Protein AF-A0A8T4J8A3-F1 (afdb_monomer)

Foldseek 3Di:
DPPDQVQQLVQLVPDDPVVLVVQVLLCLLLVPPDDSSSVNSVLVVVLVVQLVVQLVVQCVPPVDNVRSNVRSCVVSVLSSLVVVLVSVVSSVVSQVLLLVCLLVLLLQLLVCLVVVHQSLVSLLVSLDCVSPLLSVLSVQLNVVVVVVDDSLVSLCVSCSSHVYPLSNVLSVLSSVCSVVRNVSSVVSNVSSVVSVVVVVVLVVLLVVLVVVLVVLLCCLLPVLLVVLLVVLLVQVVVLVVVVPDPDDPVCCVPDPDNPDNPPDDSVNSVVVSLVVSLVSLLVSLLVSLCSNPVGSSNSSVRSVVSSCSSVVSNVVSNVVSVVVVVD

Radius of gyration: 29.61 Å; Cα contacts (8 Å, |Δi|>4): 328; chains: 1; bounding box: 77×52×81 Å

Structure (mmCIF, N/CA/C/O backbone):
data_AF-A0A8T4J8A3-F1
#
_entry.id   AF-A0A8T4J8A3-F1
#
loop_
_atom_site.group_PDB
_atom_site.id
_atom_site.type_symbol
_atom_site.label_atom_id
_atom_site.label_alt_id
_atom_site.label_comp_id
_atom_site.label_asym_id
_atom_site.label_entity_id
_atom_site.label_seq_id
_atom_site.pdbx_PDB_ins_code
_atom_site.Cartn_x
_atom_site.Cartn_y
_atom_site.Cartn_z
_atom_site.occupancy
_atom_site.B_iso_or_equiv
_atom_site.auth_seq_id
_atom_site.auth_comp_id
_atom_site.auth_asym_id
_atom_site.auth_atom_id
_atom_site.pdbx_PDB_model_num
ATOM 1 N N . MET A 1 1 ? -14.417 -34.205 -1.637 1.00 43.88 1 MET A N 1
ATOM 2 C CA . MET A 1 1 ? -13.580 -33.339 -2.508 1.00 43.88 1 MET A CA 1
ATOM 3 C C . MET A 1 1 ? -12.167 -33.089 -1.932 1.00 43.88 1 MET A C 1
ATOM 5 O O . MET A 1 1 ? -11.643 -31.996 -2.076 1.00 43.88 1 MET A O 1
ATOM 9 N N . LYS A 1 2 ? -11.503 -34.079 -1.304 1.00 43.00 2 LYS A N 1
ATOM 10 C CA . LYS A 1 2 ? -10.279 -33.864 -0.492 1.00 43.00 2 LYS A CA 1
ATOM 11 C C . LYS A 1 2 ? -8.951 -34.232 -1.192 1.00 43.00 2 LYS A C 1
ATOM 13 O O . LYS A 1 2 ? -7.917 -34.236 -0.547 1.00 43.00 2 LYS A O 1
ATOM 18 N N . ASN A 1 3 ? -8.970 -34.570 -2.489 1.00 45.97 3 ASN A N 1
ATOM 19 C CA . ASN A 1 3 ? -7.861 -35.307 -3.125 1.00 45.97 3 ASN A CA 1
ATOM 20 C C . ASN A 1 3 ? -7.127 -34.583 -4.277 1.00 45.97 3 ASN A C 1
ATOM 22 O O . ASN A 1 3 ? -6.314 -35.206 -4.947 1.00 45.97 3 ASN A O 1
ATOM 26 N N . ARG A 1 4 ? -7.391 -33.290 -4.546 1.00 50.03 4 ARG A N 1
ATOM 27 C CA . ARG A 1 4 ? -6.749 -32.562 -5.670 1.00 50.03 4 ARG A CA 1
ATOM 28 C C . ARG A 1 4 ? -5.480 -31.766 -5.311 1.00 50.03 4 ARG A C 1
ATOM 30 O O . ARG A 1 4 ? -4.824 -31.285 -6.225 1.00 50.03 4 ARG A O 1
ATOM 37 N N . TYR A 1 5 ? -5.096 -31.663 -4.033 1.00 51.41 5 TYR A N 1
ATOM 38 C CA . TYR A 1 5 ? -3.972 -30.808 -3.592 1.00 51.41 5 TYR A CA 1
ATOM 39 C C . TYR A 1 5 ? -2.821 -31.537 -2.868 1.00 51.41 5 TYR A C 1
ATOM 41 O O . TYR A 1 5 ? -1.856 -30.899 -2.456 1.00 51.41 5 TYR A O 1
ATOM 49 N N . SER A 1 6 ? -2.855 -32.875 -2.789 1.00 55.28 6 SER A N 1
ATOM 50 C CA . SER A 1 6 ? -1.901 -33.681 -2.000 1.00 55.28 6 SER A CA 1
ATOM 51 C C . SER A 1 6 ? -0.424 -33.499 -2.394 1.00 55.28 6 SER A C 1
ATOM 53 O O . SER A 1 6 ? 0.462 -33.550 -1.538 1.00 55.28 6 SER A O 1
ATOM 55 N N . PHE A 1 7 ? -0.137 -33.258 -3.678 1.00 56.00 7 PHE A N 1
ATOM 56 C CA . PHE A 1 7 ? 1.231 -33.014 -4.148 1.00 56.00 7 PHE A CA 1
ATOM 57 C C . PHE A 1 7 ? 1.742 -31.626 -3.733 1.00 56.00 7 PHE A C 1
ATOM 59 O O . PHE A 1 7 ? 2.863 -31.495 -3.245 1.00 56.00 7 PHE A O 1
ATOM 66 N N . TYR A 1 8 ? 0.897 -30.601 -3.853 1.00 54.53 8 TYR A N 1
ATOM 67 C CA . TYR A 1 8 ? 1.246 -29.226 -3.498 1.00 54.53 8 TYR A CA 1
ATOM 68 C C . TYR A 1 8 ? 1.407 -29.045 -1.981 1.00 54.53 8 TYR A C 1
ATOM 70 O O . TYR A 1 8 ? 2.336 -28.368 -1.553 1.00 54.53 8 TYR A O 1
ATOM 78 N N . GLU A 1 9 ? 0.602 -29.723 -1.160 1.00 57.81 9 GLU A N 1
ATOM 79 C CA . GLU A 1 9 ? 0.769 -29.732 0.304 1.00 57.81 9 GLU A CA 1
ATOM 80 C C . GLU A 1 9 ? 2.119 -30.327 0.741 1.00 57.81 9 GLU A C 1
ATOM 82 O O . GLU A 1 9 ? 2.778 -29.790 1.631 1.00 57.81 9 GLU A O 1
ATOM 87 N N . LYS A 1 10 ? 2.589 -31.403 0.090 1.00 57.31 10 LYS A N 1
ATOM 88 C CA . LYS A 1 10 ? 3.904 -32.005 0.391 1.00 57.31 10 LYS A CA 1
ATOM 89 C C . LYS A 1 10 ? 5.065 -31.054 0.095 1.00 57.31 10 LYS A C 1
ATOM 91 O O . LYS A 1 10 ? 6.011 -31.006 0.876 1.00 57.31 10 LYS A O 1
ATOM 96 N N . VAL A 1 11 ? 4.977 -30.285 -0.990 1.00 56.34 11 VAL A N 1
ATOM 97 C CA . VAL A 1 11 ? 5.983 -29.273 -1.354 1.00 56.34 11 VAL A CA 1
ATOM 98 C C . VAL A 1 11 ? 5.884 -28.046 -0.443 1.00 56.34 11 VAL A C 1
ATOM 100 O O . VAL A 1 11 ? 6.902 -27.523 -0.009 1.00 56.34 11 VAL A O 1
ATOM 103 N N . GLY A 1 12 ? 4.679 -27.620 -0.060 1.00 51.91 12 GLY A N 1
ATOM 104 C CA . GLY A 1 12 ? 4.487 -26.539 0.911 1.00 51.91 12 GLY A CA 1
ATOM 105 C C . GLY A 1 12 ? 5.034 -26.871 2.304 1.00 51.91 12 GLY A C 1
ATOM 106 O O . GLY A 1 12 ? 5.447 -25.974 3.044 1.00 51.91 12 GLY A O 1
ATOM 107 N N . ARG A 1 13 ? 5.108 -28.160 2.669 1.00 59.47 13 ARG A N 1
ATOM 108 C CA . ARG A 1 13 ? 5.581 -28.590 3.992 1.00 59.47 13 ARG A CA 1
ATOM 109 C C . ARG A 1 13 ? 7.049 -28.300 4.280 1.00 59.47 13 ARG A C 1
ATOM 111 O O . ARG A 1 13 ? 7.369 -28.130 5.456 1.00 59.47 13 ARG A O 1
ATOM 118 N N . THR A 1 14 ? 7.894 -28.193 3.258 1.00 59.41 14 THR A N 1
ATOM 119 C CA . THR A 1 14 ? 9.343 -27.964 3.393 1.00 59.41 14 THR A CA 1
ATOM 120 C C . THR A 1 14 ? 9.705 -26.516 3.742 1.00 59.41 14 THR A C 1
ATOM 122 O O . THR A 1 14 ? 10.847 -26.243 4.108 1.00 59.41 14 THR A O 1
ATOM 125 N N . PHE A 1 15 ? 8.746 -25.583 3.693 1.00 52.31 15 PHE A N 1
ATOM 126 C CA . PHE A 1 15 ? 8.995 -24.174 3.999 1.00 52.31 15 PHE A CA 1
ATOM 127 C C . PHE A 1 15 ? 9.182 -23.895 5.506 1.00 52.31 15 PHE A C 1
ATOM 129 O O . PHE A 1 15 ? 8.482 -24.484 6.340 1.00 52.31 15 PHE A O 1
ATOM 136 N N . PRO A 1 16 ? 10.061 -22.939 5.887 1.00 63.03 16 PRO A N 1
ATOM 137 C CA . PRO A 1 16 ? 10.288 -22.562 7.281 1.00 63.03 16 PRO A CA 1
ATOM 138 C C . PRO A 1 16 ? 9.003 -22.084 7.970 1.00 63.03 16 PRO A C 1
ATOM 140 O O . PRO A 1 16 ? 8.211 -21.334 7.392 1.00 63.03 16 PRO A O 1
ATOM 143 N N . ARG A 1 17 ? 8.826 -22.437 9.253 1.00 49.53 17 ARG A N 1
ATOM 144 C CA . ARG A 1 17 ? 7.614 -22.120 10.043 1.00 49.53 17 ARG A CA 1
ATOM 145 C C . ARG A 1 17 ? 7.254 -20.621 10.065 1.00 49.53 17 ARG A C 1
ATOM 147 O O . ARG A 1 17 ? 6.077 -20.284 10.162 1.00 49.53 17 ARG A O 1
ATOM 154 N N . GLY A 1 18 ? 8.235 -19.722 9.939 1.00 48.06 18 GLY A N 1
ATOM 155 C CA . GLY A 1 18 ? 8.010 -18.269 9.898 1.00 48.06 18 GLY A CA 1
ATOM 156 C C . GLY A 1 18 ? 7.344 -17.757 8.611 1.00 48.06 18 GLY A C 1
ATOM 157 O O . GLY A 1 18 ? 6.501 -16.858 8.671 1.00 48.06 18 GLY A O 1
ATOM 158 N N . VAL A 1 19 ? 7.667 -18.355 7.458 1.00 58.22 19 VAL A N 1
ATOM 159 C CA . VAL A 1 19 ? 7.088 -17.983 6.153 1.00 58.22 19 VAL A CA 1
ATOM 160 C C . VAL A 1 19 ? 5.642 -18.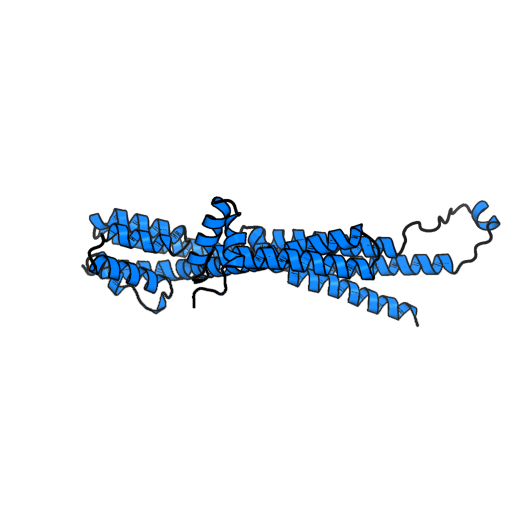466 6.065 1.00 58.22 19 VAL A C 1
ATOM 162 O O . VAL A 1 19 ? 4.762 -17.689 5.697 1.00 58.22 19 VAL A O 1
ATOM 165 N N . LYS A 1 20 ? 5.379 -19.698 6.527 1.00 56.56 20 LYS A N 1
ATOM 166 C CA . LYS A 1 20 ? 4.020 -20.254 6.639 1.00 56.56 20 LYS A CA 1
ATOM 167 C C . LYS A 1 20 ? 3.120 -19.370 7.495 1.00 56.56 20 LYS A C 1
ATOM 169 O O . LYS A 1 20 ? 2.103 -18.883 7.025 1.00 56.56 20 LYS A O 1
ATOM 174 N N . LYS A 1 21 ? 3.559 -19.034 8.712 1.00 58.03 21 LYS A N 1
ATOM 175 C CA . LYS A 1 21 ? 2.777 -18.197 9.635 1.00 58.03 21 LYS A CA 1
ATOM 176 C C . LYS A 1 21 ? 2.476 -16.805 9.065 1.00 58.03 21 LYS A C 1
ATOM 178 O O . LYS A 1 21 ? 1.383 -16.283 9.278 1.00 58.03 21 LYS A O 1
ATOM 183 N N . SER A 1 22 ? 3.415 -16.220 8.315 1.00 54.75 22 SER A N 1
ATOM 184 C CA . SER A 1 22 ? 3.209 -14.928 7.649 1.00 54.75 22 SER A CA 1
ATOM 185 C C . SER A 1 22 ? 2.158 -15.027 6.542 1.00 54.75 22 SER A C 1
ATOM 187 O O . SER A 1 22 ? 1.247 -14.204 6.495 1.00 54.75 22 SER A O 1
ATOM 189 N N . ILE A 1 23 ? 2.225 -16.057 5.700 1.00 58.19 23 ILE A N 1
ATOM 190 C CA . ILE A 1 23 ? 1.285 -16.260 4.590 1.00 58.19 23 ILE A CA 1
ATOM 191 C C . ILE A 1 23 ? -0.097 -16.678 5.095 1.00 58.19 23 ILE A C 1
ATOM 193 O O . ILE A 1 23 ? -1.084 -16.102 4.651 1.00 58.19 23 ILE A O 1
ATOM 197 N N . CYS A 1 24 ? -0.171 -17.567 6.087 1.00 56.47 24 CYS A N 1
ATOM 198 C CA . CYS A 1 24 ? -1.399 -17.920 6.799 1.00 56.47 24 CYS A CA 1
ATOM 199 C C . CYS A 1 24 ? -2.096 -16.671 7.332 1.00 56.47 24 CYS A C 1
ATOM 201 O O . CYS A 1 24 ? -3.272 -16.437 7.060 1.00 56.47 24 CYS A O 1
ATOM 203 N N . SER A 1 25 ? -1.337 -15.809 8.022 1.00 56.72 25 SER A N 1
ATOM 204 C CA . SER A 1 25 ? -1.884 -14.560 8.540 1.00 56.72 25 SER A CA 1
ATOM 205 C C . SER A 1 25 ? -2.417 -13.680 7.407 1.00 56.72 25 SER A C 1
ATOM 207 O O . SER A 1 25 ? -3.562 -13.252 7.475 1.00 56.72 25 SER A O 1
ATOM 209 N N . MET A 1 26 ? -1.669 -13.506 6.309 1.00 57.12 26 MET A N 1
ATOM 210 C CA . MET A 1 26 ? -2.118 -12.732 5.145 1.00 57.12 26 MET A CA 1
ATOM 211 C C . MET A 1 26 ? -3.340 -13.335 4.443 1.00 57.12 26 MET A C 1
ATOM 213 O O . MET A 1 26 ? -4.183 -12.582 3.969 1.00 57.12 26 MET A O 1
ATOM 217 N N . MET A 1 27 ? -3.467 -14.661 4.380 1.00 59.06 27 MET A N 1
ATOM 218 C CA . MET A 1 27 ? -4.614 -15.348 3.774 1.00 59.06 27 MET A CA 1
ATOM 219 C C . MET A 1 27 ? -5.876 -15.214 4.621 1.00 59.06 27 MET A C 1
ATOM 221 O O . MET A 1 27 ? -6.939 -14.915 4.073 1.00 59.06 27 MET A O 1
ATOM 225 N N . VAL A 1 28 ? -5.746 -15.333 5.947 1.00 60.12 28 VAL A N 1
ATOM 226 C CA . VAL A 1 28 ? -6.819 -15.021 6.904 1.00 60.12 28 VAL A CA 1
ATOM 227 C C . VAL A 1 28 ? -7.230 -13.554 6.755 1.00 60.12 28 VAL A C 1
ATOM 229 O O . VAL A 1 28 ? -8.412 -13.248 6.584 1.00 60.12 28 VAL A O 1
ATOM 232 N N . TYR A 1 29 ? -6.257 -12.641 6.688 1.00 61.62 29 TYR A N 1
ATOM 233 C CA . TYR A 1 29 ? -6.521 -11.222 6.450 1.00 61.62 29 TYR A CA 1
ATOM 234 C C . TYR A 1 29 ? -7.110 -10.938 5.064 1.00 61.62 29 TYR A C 1
ATOM 236 O O . TYR A 1 29 ? -7.802 -9.938 4.908 1.00 61.62 29 TYR A O 1
ATOM 244 N N . ALA A 1 30 ? -6.914 -11.802 4.066 1.00 58.44 30 ALA A N 1
ATOM 245 C CA . ALA A 1 30 ? -7.425 -11.651 2.702 1.00 58.44 30 ALA A CA 1
ATOM 246 C C . ALA A 1 30 ? -8.755 -12.392 2.432 1.00 58.44 30 ALA A C 1
ATOM 248 O O . ALA A 1 30 ? -9.264 -12.305 1.308 1.00 58.44 30 ALA A O 1
ATOM 249 N N . ASP A 1 31 ? -9.315 -13.091 3.428 1.00 56.09 31 ASP A N 1
ATOM 250 C CA . ASP A 1 31 ? -10.500 -13.965 3.309 1.00 56.09 31 ASP A CA 1
ATOM 251 C C . ASP A 1 31 ? -10.367 -14.990 2.169 1.00 56.09 31 ASP A C 1
ATOM 253 O O . ASP A 1 31 ? -11.274 -15.213 1.367 1.00 56.09 31 ASP A O 1
ATOM 257 N N . ILE A 1 32 ? -9.171 -15.564 2.020 1.00 62.44 32 ILE A N 1
ATOM 258 C CA . ILE A 1 32 ? -8.910 -16.609 1.030 1.00 62.44 32 ILE A CA 1
ATOM 259 C C . ILE A 1 32 ? -8.977 -17.952 1.755 1.00 62.44 32 ILE A C 1
ATOM 261 O O . ILE A 1 32 ? -8.096 -18.284 2.540 1.00 62.44 32 ILE A O 1
ATOM 265 N N . LYS A 1 33 ? -10.025 -18.735 1.475 1.00 56.44 33 LYS A N 1
ATOM 266 C CA . LYS A 1 33 ? -10.252 -20.083 2.031 1.00 56.44 33 LYS A CA 1
ATOM 267 C C . LYS A 1 33 ? -9.475 -21.164 1.268 1.00 56.44 33 LYS A C 1
ATOM 269 O O . LYS A 1 33 ? -10.041 -22.186 0.889 1.00 56.44 33 LYS A O 1
ATOM 274 N N . VAL A 1 34 ? -8.208 -20.905 0.967 1.00 60.78 34 VAL A N 1
ATOM 275 C CA . VAL A 1 34 ? -7.316 -21.872 0.312 1.00 60.78 34 VAL A CA 1
ATOM 276 C C . VAL A 1 34 ? -6.298 -22.336 1.338 1.00 60.78 34 VAL A C 1
ATOM 278 O O . VAL A 1 34 ? -5.839 -21.533 2.147 1.00 60.78 34 VAL A O 1
ATOM 281 N N . ASP A 1 35 ? -5.970 -23.626 1.307 1.00 60.69 35 ASP A N 1
ATOM 282 C CA . ASP A 1 35 ? -4.994 -24.204 2.221 1.00 60.69 35 ASP A CA 1
ATOM 283 C C . ASP A 1 35 ? -3.609 -23.569 2.004 1.00 60.69 35 ASP A C 1
ATOM 285 O O . ASP A 1 35 ? -3.125 -23.455 0.870 1.00 60.69 35 ASP A O 1
ATOM 289 N N . GLU A 1 36 ? -2.985 -23.125 3.096 1.00 57.94 36 GLU A N 1
ATOM 290 C CA . GLU A 1 36 ? -1.744 -22.339 3.080 1.00 57.94 36 GLU A CA 1
ATOM 291 C C . GLU A 1 36 ? -0.583 -23.121 2.448 1.00 57.94 36 GLU A C 1
ATOM 293 O O . GLU A 1 36 ? 0.242 -22.563 1.717 1.00 57.94 36 GLU A O 1
ATOM 298 N N . GLU A 1 37 ? -0.563 -24.439 2.668 1.00 58.75 37 GLU A N 1
ATOM 299 C CA . GLU A 1 37 ? 0.458 -25.345 2.144 1.00 58.75 37 GLU A CA 1
ATOM 300 C C . GLU A 1 37 ? 0.250 -25.616 0.644 1.00 58.75 37 GLU A C 1
ATOM 302 O O . GLU A 1 37 ? 1.219 -25.682 -0.113 1.00 58.75 37 GLU A O 1
ATOM 307 N N . ALA A 1 38 ? -1.004 -25.688 0.184 1.00 60.41 38 ALA A N 1
ATOM 308 C CA . ALA A 1 38 ? -1.338 -25.917 -1.220 1.00 60.41 38 ALA A CA 1
ATOM 309 C C . ALA A 1 38 ? -1.027 -24.697 -2.104 1.00 60.41 38 ALA A C 1
ATOM 311 O O . ALA A 1 38 ? -0.553 -24.854 -3.229 1.00 60.41 38 ALA A O 1
ATOM 312 N N .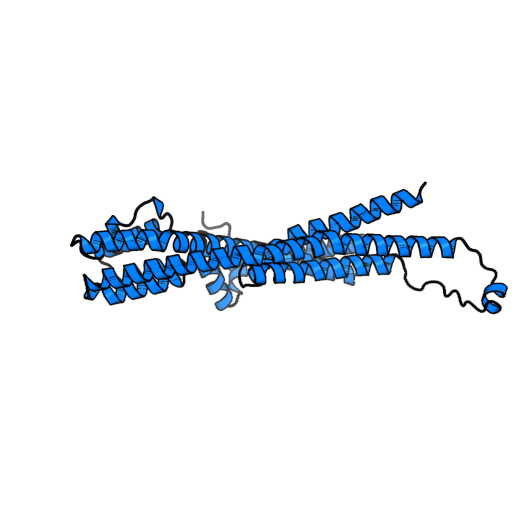 TRP A 1 39 ? -1.240 -23.477 -1.602 1.00 65.19 39 TRP A N 1
ATOM 313 C CA . TRP A 1 39 ? -0.918 -22.253 -2.343 1.00 65.19 39 TRP A CA 1
ATOM 314 C C . TRP A 1 39 ? 0.596 -22.030 -2.476 1.00 65.19 39 TRP A C 1
ATOM 316 O O . TRP A 1 39 ? 1.088 -21.675 -3.551 1.00 65.19 39 TRP A O 1
ATOM 326 N N . LEU A 1 40 ? 1.354 -22.298 -1.407 1.00 60.47 40 LEU A N 1
ATOM 327 C CA . LEU A 1 40 ? 2.820 -22.261 -1.423 1.00 60.47 40 LEU A CA 1
ATOM 328 C C . LEU A 1 40 ? 3.414 -23.324 -2.356 1.00 60.47 40 LEU A C 1
ATOM 330 O O . LEU A 1 40 ? 4.319 -23.034 -3.138 1.00 60.47 40 LEU A O 1
ATOM 334 N N . GLY A 1 41 ? 2.874 -24.543 -2.327 1.00 60.50 41 GLY A N 1
ATOM 335 C CA . GLY A 1 41 ? 3.278 -25.598 -3.254 1.00 60.50 41 GLY A CA 1
ATOM 336 C C . GLY A 1 41 ? 2.958 -25.260 -4.710 1.00 60.50 41 GLY A C 1
ATOM 337 O O . GLY A 1 41 ? 3.791 -25.458 -5.589 1.00 60.50 41 GLY A O 1
ATOM 338 N N . PHE A 1 42 ? 1.770 -24.717 -4.984 1.00 69.69 42 PHE A N 1
ATOM 339 C CA . PHE A 1 42 ? 1.371 -24.347 -6.343 1.00 69.69 42 PHE A CA 1
ATOM 340 C C . PHE A 1 42 ? 2.245 -23.229 -6.917 1.00 69.69 42 PHE A C 1
ATOM 342 O O . PHE A 1 42 ? 2.749 -23.349 -8.033 1.00 69.69 42 PHE A O 1
ATOM 349 N N . THR A 1 43 ? 2.468 -22.164 -6.145 1.00 67.31 43 THR A N 1
ATOM 350 C CA . THR A 1 43 ? 3.295 -21.031 -6.585 1.00 67.31 43 THR A CA 1
ATOM 351 C C . THR A 1 43 ? 4.732 -21.466 -6.859 1.00 67.31 43 THR A C 1
ATOM 353 O O . THR A 1 43 ? 5.271 -21.145 -7.911 1.00 67.31 43 THR A O 1
ATOM 356 N N . THR A 1 44 ? 5.335 -22.272 -5.988 1.00 67.44 44 THR A N 1
ATOM 357 C CA . THR A 1 44 ? 6.730 -22.717 -6.142 1.00 67.44 44 THR A CA 1
ATOM 358 C C . THR A 1 44 ? 6.933 -23.658 -7.329 1.00 67.44 44 THR A C 1
ATOM 360 O O . THR A 1 44 ? 7.823 -23.421 -8.147 1.00 67.44 44 THR A O 1
ATOM 363 N N . VAL A 1 45 ? 6.069 -24.663 -7.500 1.00 73.00 45 VAL A N 1
ATOM 364 C CA . VAL A 1 45 ? 6.135 -25.585 -8.647 1.00 73.00 45 VAL A CA 1
ATOM 365 C C . VAL A 1 45 ? 5.949 -24.831 -9.962 1.00 73.00 45 VAL A C 1
ATOM 367 O O . VAL A 1 45 ? 6.711 -25.037 -10.904 1.00 73.00 45 VAL A O 1
ATOM 370 N N . PHE A 1 46 ? 4.990 -23.905 -10.020 1.00 72.00 46 PHE A N 1
ATOM 371 C CA . PHE A 1 46 ? 4.750 -23.122 -11.228 1.00 72.00 46 PHE A CA 1
ATOM 372 C C . PHE A 1 46 ? 5.915 -22.170 -11.539 1.00 72.00 46 PHE A C 1
ATOM 374 O O . PHE A 1 46 ? 6.293 -22.027 -12.697 1.00 72.00 46 PHE A O 1
ATOM 381 N N . THR A 1 47 ? 6.545 -21.572 -10.521 1.00 69.44 47 THR A N 1
ATOM 382 C CA . THR A 1 47 ? 7.718 -20.694 -10.719 1.00 69.44 47 THR A CA 1
ATOM 383 C C . THR A 1 47 ? 8.935 -21.449 -11.227 1.00 69.44 47 THR A C 1
ATOM 385 O O . THR A 1 47 ? 9.634 -20.947 -12.101 1.00 69.44 47 THR A O 1
ATOM 388 N N . SER A 1 48 ? 9.162 -22.667 -10.731 1.00 68.12 48 SER A N 1
ATOM 389 C CA . SER A 1 48 ? 10.242 -23.535 -11.200 1.00 68.12 48 SER A CA 1
ATOM 390 C C . SER A 1 48 ? 10.004 -24.001 -12.638 1.00 68.12 48 SER A C 1
ATOM 392 O O . SER A 1 48 ? 10.928 -23.979 -13.449 1.00 68.12 48 SER A O 1
ATOM 394 N N . LEU A 1 49 ? 8.760 -24.343 -12.987 1.00 78.50 49 LEU A N 1
ATOM 395 C CA . LEU A 1 49 ? 8.397 -24.716 -14.354 1.00 78.50 49 LEU A CA 1
ATOM 396 C C . LEU A 1 49 ? 8.554 -23.535 -15.327 1.00 78.50 49 LEU A C 1
ATOM 398 O O . LEU A 1 49 ? 9.073 -23.701 -16.427 1.00 78.50 49 LEU A O 1
ATOM 402 N N . LEU A 1 50 ? 8.148 -22.334 -14.905 1.00 73.00 50 LEU A N 1
ATOM 403 C CA . LEU A 1 50 ? 8.257 -21.111 -15.698 1.00 73.00 50 LEU A CA 1
ATOM 404 C C . LEU A 1 50 ? 9.717 -20.675 -15.869 1.00 73.00 50 LEU A C 1
ATOM 406 O O . LEU A 1 50 ? 10.101 -20.289 -16.969 1.00 73.00 50 LEU A O 1
ATOM 410 N N . PHE A 1 51 ? 10.542 -20.805 -14.823 1.00 75.31 51 PHE A N 1
ATOM 411 C CA . PHE A 1 51 ? 11.992 -20.608 -14.906 1.00 75.31 51 PHE A CA 1
ATOM 412 C C . PHE A 1 51 ? 12.608 -21.492 -15.993 1.00 75.31 51 PHE A C 1
ATOM 414 O O . PHE A 1 51 ? 13.294 -20.990 -16.884 1.00 75.31 51 PHE A O 1
ATOM 421 N N . LEU A 1 52 ? 12.314 -22.796 -15.946 1.00 75.94 52 LEU A N 1
ATOM 422 C CA . LEU A 1 52 ? 12.820 -23.758 -16.920 1.00 75.94 52 LEU A CA 1
ATOM 423 C C . LEU A 1 52 ? 12.329 -23.432 -18.332 1.00 75.94 52 LEU A C 1
ATOM 425 O O . LEU A 1 52 ? 13.141 -23.374 -19.246 1.00 75.94 52 LEU A O 1
ATOM 429 N N . ALA A 1 53 ? 11.036 -23.156 -18.514 1.00 76.75 53 ALA A N 1
ATOM 430 C CA . ALA A 1 53 ? 10.470 -22.855 -19.827 1.00 76.75 53 ALA A CA 1
ATOM 431 C C . ALA A 1 53 ? 11.074 -21.588 -20.456 1.00 76.75 53 ALA A C 1
ATOM 433 O O . ALA A 1 53 ? 11.465 -21.611 -21.621 1.00 76.75 53 ALA A O 1
ATOM 434 N N . VAL A 1 54 ? 11.190 -20.498 -19.690 1.00 73.25 54 VAL A N 1
ATOM 435 C CA . VAL A 1 54 ? 11.738 -19.220 -20.174 1.00 73.25 54 VAL A CA 1
ATOM 436 C C . VAL A 1 54 ? 13.229 -19.335 -20.465 1.00 73.25 54 VAL A C 1
ATOM 438 O O . VAL A 1 54 ? 13.682 -18.861 -21.506 1.00 73.25 54 VAL A O 1
ATOM 441 N N . SER A 1 55 ? 13.988 -19.995 -19.587 1.00 70.19 55 SER A N 1
ATOM 442 C CA . SER A 1 55 ? 15.419 -20.209 -19.800 1.00 70.19 55 SER A CA 1
ATOM 443 C C . SER A 1 55 ? 15.660 -21.046 -21.061 1.00 70.19 55 SER A C 1
ATOM 445 O O . SER A 1 55 ? 16.451 -20.650 -21.916 1.00 70.19 55 SER A O 1
ATOM 447 N N . LEU A 1 56 ? 14.911 -22.134 -21.261 1.00 75.50 56 LEU A N 1
ATOM 448 C CA . LEU A 1 56 ? 15.056 -23.002 -22.435 1.00 75.50 56 LEU A CA 1
ATOM 449 C C . LEU A 1 56 ? 14.664 -22.273 -23.732 1.00 75.50 56 LEU A C 1
ATOM 451 O O . LEU A 1 56 ? 15.384 -22.354 -24.723 1.00 75.50 56 LEU A O 1
ATOM 455 N N . LEU A 1 57 ? 13.584 -21.486 -23.711 1.00 74.25 57 LEU A N 1
ATOM 456 C CA . LEU A 1 57 ? 13.152 -20.691 -24.865 1.00 74.25 57 LEU A CA 1
ATOM 457 C C . LEU A 1 57 ? 14.170 -19.596 -25.219 1.00 74.25 57 LEU A C 1
ATOM 459 O O . LEU A 1 57 ? 14.518 -19.418 -26.384 1.00 74.25 57 LEU A O 1
ATOM 463 N N . SER A 1 58 ? 14.700 -18.903 -24.209 1.00 70.25 58 SER A N 1
ATOM 464 C CA . SER A 1 58 ? 15.746 -17.895 -24.394 1.00 70.25 58 SER A CA 1
ATOM 465 C C . SER A 1 58 ? 17.052 -18.520 -24.890 1.00 70.25 58 SER A C 1
ATOM 467 O O . SER A 1 58 ? 17.744 -17.904 -25.688 1.00 70.25 58 SER A O 1
ATOM 469 N N . PHE A 1 59 ? 17.382 -19.745 -24.474 1.00 69.62 59 PHE A N 1
ATOM 470 C CA . PHE A 1 59 ? 18.568 -20.454 -24.958 1.00 69.62 59 PHE A CA 1
ATOM 471 C C . PHE A 1 59 ? 18.466 -20.800 -26.449 1.00 69.62 59 PHE A C 1
ATOM 473 O O . PHE A 1 59 ? 19.437 -20.651 -27.186 1.00 69.62 59 PHE A O 1
ATOM 480 N N . VAL A 1 60 ? 17.280 -21.209 -26.912 1.00 78.12 60 VAL A N 1
ATOM 481 C CA . VAL A 1 60 ? 17.037 -21.534 -28.328 1.00 78.12 60 VAL A CA 1
ATOM 482 C C . VAL A 1 60 ? 17.195 -20.307 -29.232 1.00 78.12 60 VAL A C 1
ATOM 484 O O . VAL A 1 60 ? 17.682 -20.442 -30.353 1.00 78.12 60 VAL A O 1
ATOM 487 N N . ILE A 1 61 ? 16.813 -19.123 -28.746 1.00 74.19 61 ILE A N 1
ATOM 488 C CA . ILE A 1 61 ? 16.852 -17.875 -29.519 1.00 74.19 61 ILE A CA 1
ATOM 489 C C . ILE A 1 61 ? 18.259 -17.273 -29.528 1.00 74.19 61 ILE A C 1
ATOM 491 O O . ILE A 1 61 ? 18.809 -17.026 -30.597 1.00 74.19 61 ILE A O 1
ATOM 495 N N . THR A 1 62 ? 18.844 -17.028 -28.353 1.00 71.25 62 THR A N 1
ATOM 496 C CA . THR A 1 62 ? 20.089 -16.252 -28.247 1.00 71.25 62 THR A CA 1
ATOM 497 C C . THR A 1 62 ? 21.346 -17.111 -28.350 1.00 71.25 62 THR A C 1
ATOM 499 O O . THR A 1 62 ? 22.415 -16.571 -28.591 1.00 71.25 62 THR A O 1
ATOM 502 N N . ARG A 1 63 ? 21.251 -18.434 -28.130 1.00 73.69 63 ARG A N 1
ATOM 503 C CA . ARG A 1 63 ? 22.374 -19.397 -28.004 1.00 73.69 63 ARG A CA 1
ATOM 504 C C . ARG A 1 63 ? 23.431 -19.081 -26.937 1.00 73.69 63 ARG A C 1
ATOM 506 O O . ARG A 1 63 ? 24.280 -19.924 -26.659 1.00 73.69 63 ARG A O 1
ATOM 513 N N . ASP A 1 64 ? 23.310 -17.944 -26.264 1.00 72.44 64 ASP A N 1
ATOM 514 C CA . ASP A 1 64 ? 24.127 -17.552 -25.126 1.00 72.44 64 ASP A CA 1
ATOM 515 C C . ASP A 1 64 ? 23.555 -18.070 -23.803 1.00 72.44 64 ASP A C 1
ATOM 517 O O . ASP A 1 64 ? 22.434 -17.746 -23.393 1.00 72.44 64 ASP A O 1
ATOM 521 N N . PHE A 1 65 ? 24.372 -18.837 -23.079 1.00 71.00 65 PHE A N 1
ATOM 522 C CA . PHE A 1 65 ? 24.004 -19.416 -21.785 1.00 71.00 65 PHE A CA 1
ATOM 523 C C . PHE A 1 65 ? 23.723 -18.348 -20.712 1.00 71.00 65 PHE A C 1
ATOM 525 O O . PHE A 1 65 ? 22.759 -18.460 -19.955 1.00 71.00 65 PHE A O 1
ATOM 532 N N . LEU A 1 66 ? 24.527 -17.278 -20.669 1.00 67.94 66 LEU A N 1
ATOM 533 C CA . LEU A 1 66 ? 24.394 -16.207 -19.672 1.00 67.94 66 LEU A CA 1
ATOM 534 C C . LEU A 1 66 ? 23.082 -15.426 -19.820 1.00 67.94 66 LEU A C 1
ATOM 536 O O . LEU A 1 66 ? 22.406 -15.163 -18.825 1.00 67.94 66 LEU A O 1
ATOM 540 N N . VAL A 1 67 ? 22.695 -15.092 -21.053 1.00 67.44 67 VAL A N 1
ATOM 541 C CA . VAL A 1 67 ? 21.464 -14.336 -21.335 1.00 67.44 67 VAL A CA 1
ATOM 542 C C . VAL A 1 67 ? 20.229 -15.176 -21.011 1.00 67.44 67 VAL A C 1
ATOM 544 O O . VAL A 1 67 ? 19.287 -14.675 -20.400 1.00 67.44 67 VAL A O 1
ATOM 547 N N . SER A 1 68 ? 20.264 -16.468 -21.347 1.00 67.19 68 SER A N 1
ATOM 548 C CA . SER A 1 68 ? 19.200 -17.427 -21.033 1.00 67.19 68 SER A CA 1
ATOM 549 C C . SER A 1 68 ? 19.000 -17.636 -19.529 1.00 67.19 68 SER A C 1
ATOM 551 O O . SER A 1 68 ? 17.866 -17.690 -19.045 1.00 67.19 68 SER A O 1
ATOM 553 N N . PHE A 1 69 ? 20.091 -17.747 -18.770 1.00 65.38 69 PHE A N 1
ATOM 554 C CA . PHE A 1 69 ? 20.004 -17.933 -17.327 1.00 65.38 69 PHE A CA 1
ATOM 555 C C . PHE A 1 69 ? 19.456 -16.677 -16.637 1.00 65.38 69 PHE A C 1
ATOM 557 O O . PHE A 1 69 ? 18.536 -16.763 -15.821 1.00 65.38 69 PHE A O 1
ATOM 564 N N . LEU A 1 70 ? 19.966 -15.495 -17.003 1.00 66.19 70 LEU A N 1
ATOM 565 C CA . LEU A 1 70 ? 19.520 -14.223 -16.430 1.00 66.19 70 LEU A CA 1
ATOM 566 C C . LEU A 1 70 ? 18.052 -13.919 -16.763 1.00 66.19 70 LEU A C 1
ATOM 568 O O . LEU A 1 70 ? 17.308 -13.497 -15.875 1.00 66.19 70 LEU A O 1
ATOM 572 N N . SER A 1 71 ? 17.605 -14.173 -17.997 1.00 65.50 71 SER A N 1
ATOM 573 C CA . SER A 1 71 ? 16.204 -13.965 -18.390 1.00 65.50 71 SER A CA 1
ATOM 574 C C . SER A 1 71 ? 15.250 -14.893 -17.631 1.00 65.50 71 SER A C 1
ATOM 576 O O . SER A 1 71 ? 14.201 -14.444 -17.159 1.00 65.50 71 SER A O 1
ATOM 578 N N . GLY A 1 72 ? 15.654 -16.151 -17.418 1.00 66.88 72 GLY A N 1
ATOM 579 C CA . GLY A 1 72 ? 14.942 -17.109 -16.576 1.00 66.88 72 GLY A CA 1
ATOM 580 C C . GLY A 1 72 ? 14.777 -16.609 -15.140 1.00 66.88 72 GLY A C 1
ATOM 581 O O . GLY A 1 72 ? 13.651 -16.561 -14.645 1.00 66.88 72 GLY A O 1
ATOM 582 N N . VAL A 1 73 ? 15.872 -16.186 -14.489 1.00 66.38 73 VAL A N 1
ATOM 583 C CA . VAL A 1 73 ? 15.862 -15.723 -13.084 1.00 66.38 73 VAL A CA 1
ATOM 584 C C . VAL A 1 73 ? 14.964 -14.498 -12.909 1.00 66.38 73 VAL A C 1
ATOM 586 O O . VAL A 1 73 ? 14.187 -14.427 -11.952 1.00 66.38 73 VAL A O 1
ATOM 589 N N . VAL A 1 74 ? 15.045 -13.535 -13.831 1.00 66.94 74 VAL A N 1
ATOM 590 C CA . VAL A 1 74 ? 14.259 -12.297 -13.762 1.00 66.94 74 VAL A CA 1
ATOM 591 C C . VAL A 1 74 ? 12.762 -12.592 -13.905 1.00 66.94 74 VAL A C 1
ATOM 593 O O . VAL A 1 74 ? 11.978 -12.148 -13.062 1.00 66.94 74 VAL A O 1
ATOM 596 N N . LEU A 1 75 ? 12.347 -13.379 -14.907 1.00 67.81 75 LEU A N 1
ATOM 597 C CA . LEU A 1 75 ? 10.926 -13.696 -15.115 1.00 67.81 75 LEU A CA 1
ATOM 598 C C . LEU A 1 75 ? 10.352 -14.594 -14.011 1.00 67.81 75 LEU A C 1
ATOM 600 O O . LEU A 1 75 ? 9.235 -14.359 -13.542 1.00 67.81 75 LEU A O 1
ATOM 604 N N . SER A 1 76 ? 11.098 -15.609 -13.567 1.00 65.38 76 SER A N 1
ATOM 605 C CA . SER A 1 76 ? 10.627 -16.514 -12.515 1.00 65.38 76 SER A CA 1
ATOM 606 C C . SER A 1 76 ? 10.540 -15.816 -11.163 1.00 65.38 76 SER A C 1
ATOM 608 O O . SER A 1 76 ? 9.567 -16.010 -10.431 1.00 65.38 76 SER A O 1
ATOM 610 N N . GLY A 1 77 ? 11.521 -14.964 -10.843 1.00 65.69 77 GLY A N 1
ATOM 611 C CA . GLY A 1 77 ? 11.500 -14.121 -9.651 1.00 65.69 77 GLY A CA 1
ATOM 612 C C . GLY A 1 77 ? 10.285 -13.195 -9.647 1.00 65.69 77 GLY A C 1
ATOM 613 O O . GLY A 1 77 ? 9.618 -13.052 -8.622 1.00 65.69 77 GLY A O 1
ATOM 614 N N . PHE A 1 78 ? 9.927 -12.651 -10.813 1.00 65.44 78 PHE A N 1
ATOM 615 C CA . PHE A 1 78 ? 8.729 -11.833 -10.972 1.00 65.44 78 PHE A CA 1
ATOM 616 C C . PHE A 1 78 ? 7.438 -12.623 -10.708 1.00 65.44 78 PHE A C 1
ATOM 618 O O . PHE A 1 78 ? 6.544 -12.141 -10.009 1.00 65.44 78 PHE A O 1
ATOM 625 N N . PHE A 1 79 ? 7.349 -13.866 -11.190 1.00 66.94 79 PHE A N 1
ATOM 626 C CA . PHE A 1 79 ? 6.168 -14.706 -10.982 1.00 66.94 79 PHE A CA 1
ATOM 627 C C . PHE A 1 79 ? 5.960 -15.106 -9.513 1.00 66.94 79 PHE A C 1
ATOM 629 O O . PHE A 1 79 ? 4.818 -15.204 -9.078 1.00 66.94 79 PHE A O 1
ATOM 636 N N . VAL A 1 80 ? 7.015 -15.302 -8.712 1.00 67.25 80 VAL A N 1
ATOM 637 C CA . VAL A 1 80 ? 6.866 -15.528 -7.254 1.00 67.25 80 VAL A CA 1
ATOM 638 C C . VAL A 1 80 ? 6.297 -14.278 -6.574 1.00 67.25 80 VAL A C 1
ATOM 640 O O . VAL A 1 80 ? 5.477 -14.347 -5.654 1.00 67.25 80 VAL A O 1
ATOM 643 N N . LEU A 1 81 ? 6.757 -13.115 -7.026 1.00 66.94 81 LEU A N 1
ATOM 644 C CA . LEU A 1 81 ? 6.517 -11.838 -6.377 1.00 66.94 81 LEU A CA 1
ATOM 645 C C . LEU A 1 81 ? 5.082 -11.334 -6.577 1.00 66.94 81 LEU A C 1
ATOM 647 O O . LEU A 1 81 ? 4.470 -10.816 -5.640 1.00 66.94 81 LEU A O 1
ATOM 651 N N . VAL A 1 82 ? 4.527 -11.513 -7.779 1.00 69.44 82 VAL A N 1
ATOM 652 C CA . VAL A 1 82 ? 3.205 -10.989 -8.163 1.00 69.44 82 VAL A CA 1
ATOM 653 C C . VAL A 1 82 ? 2.055 -11.564 -7.312 1.00 69.44 82 VAL A C 1
ATOM 655 O O . VAL A 1 82 ? 1.305 -10.770 -6.740 1.00 69.44 82 VAL A O 1
ATOM 658 N N . PRO A 1 83 ? 1.893 -12.890 -7.134 1.00 67.62 83 PRO A N 1
ATOM 659 C CA . PRO A 1 83 ? 0.826 -13.459 -6.313 1.00 67.62 83 PRO A CA 1
ATOM 660 C C . PRO A 1 83 ? 0.930 -13.034 -4.847 1.00 67.62 83 PRO A C 1
ATOM 662 O O . PRO A 1 83 ? -0.080 -12.712 -4.222 1.00 67.62 83 PRO A O 1
ATOM 665 N N . HIS A 1 84 ? 2.149 -12.990 -4.299 1.00 69.50 84 HIS A N 1
ATOM 666 C CA . HIS A 1 84 ? 2.367 -12.567 -2.919 1.00 69.50 84 HIS A CA 1
ATOM 667 C C . HIS A 1 84 ? 1.978 -11.097 -2.715 1.00 69.50 84 HIS A C 1
ATOM 669 O O . HIS A 1 84 ? 1.291 -10.752 -1.750 1.00 69.50 84 HIS A O 1
ATOM 675 N N . LEU A 1 85 ? 2.333 -10.243 -3.678 1.00 68.12 85 LEU A N 1
ATOM 676 C CA . LEU A 1 85 ? 1.932 -8.845 -3.696 1.00 68.12 85 LEU A CA 1
ATOM 677 C C . LEU A 1 85 ? 0.410 -8.686 -3.795 1.00 68.12 85 LEU A C 1
ATOM 679 O O . LEU A 1 85 ? -0.158 -7.877 -3.067 1.00 68.12 85 LEU A O 1
ATOM 683 N N . LEU A 1 86 ? -0.272 -9.463 -4.641 1.00 69.25 86 LEU A N 1
ATOM 684 C CA . LEU A 1 86 ? -1.731 -9.394 -4.781 1.00 69.25 86 LEU A CA 1
ATOM 685 C C . LEU A 1 86 ? -2.460 -9.750 -3.480 1.00 69.25 86 LEU A C 1
ATOM 687 O O . LEU A 1 86 ? -3.413 -9.060 -3.108 1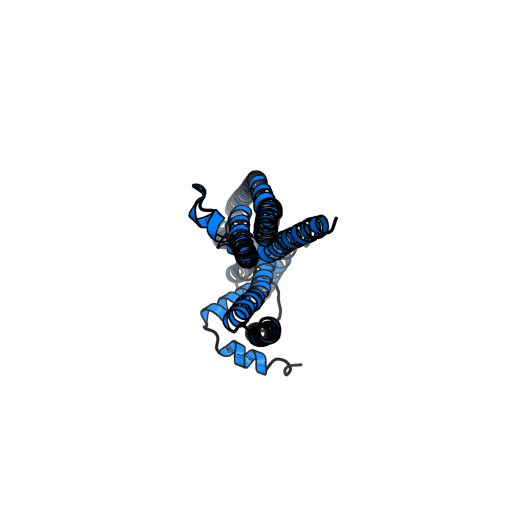.00 69.25 86 LEU A O 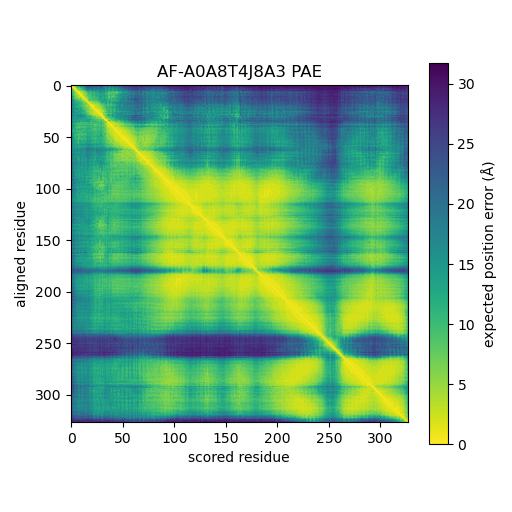1
ATOM 691 N N . ILE A 1 87 ? -1.999 -10.776 -2.760 1.00 72.00 87 ILE A N 1
ATOM 692 C CA . ILE A 1 87 ? -2.558 -11.129 -1.446 1.00 72.00 87 ILE A CA 1
ATOM 693 C C . ILE A 1 87 ? -2.317 -9.999 -0.445 1.00 72.00 87 ILE A C 1
ATOM 695 O O . ILE A 1 87 ? -3.256 -9.582 0.237 1.00 72.00 87 ILE A O 1
ATOM 699 N N . SER A 1 88 ? -1.092 -9.465 -0.390 1.00 69.81 88 SER A N 1
ATOM 700 C CA . SER A 1 88 ? -0.768 -8.334 0.484 1.00 69.81 88 SER A CA 1
ATOM 701 C C . SER A 1 88 ? -1.662 -7.131 0.192 1.00 69.81 88 SER A C 1
ATOM 703 O O . SER A 1 88 ? -2.227 -6.553 1.113 1.00 69.81 88 SER A O 1
ATOM 705 N N . LEU A 1 89 ? -1.858 -6.786 -1.083 1.00 71.12 89 LEU A N 1
ATOM 706 C CA . LEU A 1 89 ? -2.713 -5.673 -1.492 1.00 71.12 89 LEU A CA 1
ATOM 707 C C . LEU A 1 89 ? -4.184 -5.916 -1.138 1.00 71.12 89 LEU A C 1
ATOM 709 O O . LEU A 1 89 ? -4.881 -4.976 -0.761 1.00 71.12 89 LEU A O 1
ATOM 713 N N . LYS A 1 90 ? -4.681 -7.155 -1.245 1.00 73.94 90 LYS A N 1
ATOM 714 C CA . LYS A 1 90 ? -6.056 -7.495 -0.848 1.00 73.94 90 LYS A CA 1
ATOM 715 C C . LYS A 1 90 ? -6.246 -7.370 0.666 1.00 73.94 90 LYS A C 1
ATOM 717 O O . LYS A 1 90 ? -7.241 -6.794 1.099 1.00 73.94 90 LYS A O 1
ATOM 722 N N . SER A 1 91 ? -5.290 -7.866 1.452 1.00 77.38 91 SER A N 1
ATOM 723 C CA . SER A 1 91 ? -5.259 -7.692 2.909 1.00 77.38 91 SER A CA 1
ATOM 724 C C . SER A 1 91 ? -5.228 -6.206 3.283 1.00 77.38 91 SER A C 1
ATOM 726 O O . SER A 1 91 ? -6.051 -5.756 4.077 1.00 77.38 91 SER A O 1
ATOM 728 N N . ASP A 1 92 ? -4.340 -5.428 2.663 1.00 80.25 92 ASP A N 1
ATOM 729 C CA . ASP A 1 92 ? -4.212 -3.989 2.910 1.00 80.25 92 ASP A CA 1
ATOM 730 C C . ASP A 1 92 ? -5.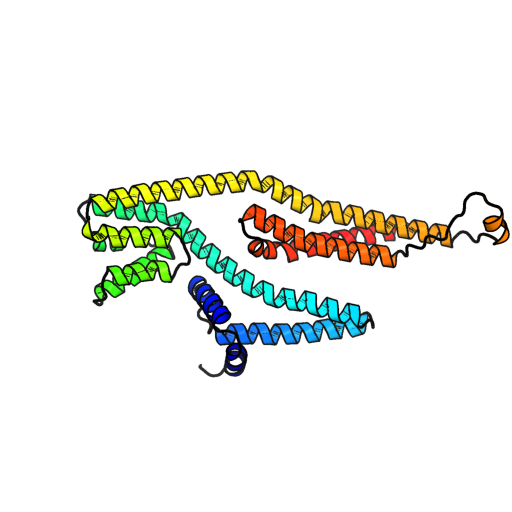505 -3.239 2.578 1.00 80.25 92 ASP A C 1
ATOM 732 O O . ASP A 1 92 ? -5.955 -2.425 3.374 1.00 80.25 92 ASP A O 1
ATOM 736 N N . LYS A 1 93 ? -6.177 -3.568 1.466 1.00 81.44 93 LYS A N 1
ATOM 737 C CA . LYS A 1 93 ? -7.484 -2.980 1.126 1.00 81.44 93 LYS A CA 1
ATOM 738 C C . LYS A 1 93 ? -8.552 -3.263 2.184 1.00 81.44 93 LYS A C 1
ATOM 740 O O . LYS A 1 93 ? -9.368 -2.389 2.467 1.00 81.44 93 LYS A O 1
ATOM 745 N N . ARG A 1 94 ? -8.573 -4.473 2.762 1.00 84.50 94 ARG A N 1
ATOM 746 C CA . ARG A 1 94 ? -9.503 -4.811 3.856 1.00 84.50 94 ARG A CA 1
ATOM 747 C C . ARG A 1 94 ? -9.181 -4.008 5.114 1.00 84.50 94 ARG A C 1
ATOM 749 O O . ARG A 1 94 ? -10.101 -3.491 5.741 1.00 84.50 94 ARG A O 1
ATOM 756 N N . VAL A 1 95 ? -7.898 -3.864 5.447 1.00 87.94 95 VAL A N 1
ATOM 757 C CA . VAL A 1 95 ? -7.435 -3.026 6.564 1.00 87.94 95 VAL A CA 1
ATOM 758 C C . VAL A 1 95 ? -7.822 -1.564 6.349 1.00 87.94 95 VAL A C 1
ATOM 760 O O . VAL A 1 95 ? -8.449 -0.981 7.227 1.00 87.94 95 VAL A O 1
ATOM 763 N N . ASP A 1 96 ? -7.535 -1.000 5.176 1.00 88.00 96 ASP A N 1
ATOM 764 C CA . ASP A 1 96 ? -7.856 0.387 4.828 1.00 88.00 96 ASP A CA 1
ATOM 765 C C . ASP A 1 96 ? -9.367 0.650 4.892 1.00 88.00 96 ASP A C 1
ATOM 767 O O . ASP A 1 96 ? -9.793 1.696 5.381 1.00 88.00 96 ASP A O 1
ATOM 771 N N . PHE A 1 97 ? -10.192 -0.302 4.437 1.00 90.88 97 PHE A N 1
ATOM 772 C CA . PHE A 1 97 ? -11.648 -0.196 4.540 1.00 90.88 97 PHE A CA 1
ATOM 773 C C . PHE A 1 97 ? -12.107 -0.151 6.000 1.00 90.88 97 PHE A C 1
ATOM 775 O O . PHE A 1 97 ? -12.869 0.742 6.368 1.00 90.88 97 PHE A O 1
ATOM 782 N N . VAL A 1 98 ? -11.616 -1.073 6.835 1.00 92.56 98 VAL A N 1
ATOM 783 C CA . VAL A 1 98 ? -11.957 -1.107 8.263 1.00 92.56 98 VAL A CA 1
ATOM 784 C C . VAL A 1 98 ? -11.492 0.168 8.958 1.00 92.56 98 VAL A C 1
ATOM 786 O O . VAL A 1 98 ? -12.284 0.793 9.653 1.00 92.56 98 VAL A O 1
ATOM 789 N N . GLU A 1 99 ? -10.252 0.607 8.734 1.00 93.06 99 GLU A N 1
ATOM 790 C CA . GLU A 1 99 ? -9.737 1.847 9.321 1.00 93.06 99 GLU A CA 1
ATOM 791 C C . GLU A 1 99 ? -10.534 3.072 8.880 1.00 93.06 99 GLU A C 1
ATOM 793 O O . GLU A 1 99 ? -10.703 3.980 9.689 1.00 93.06 99 GLU A O 1
ATOM 798 N N . LYS A 1 100 ? -11.046 3.096 7.640 1.00 93.81 100 LYS A N 1
ATOM 799 C CA . LYS A 1 100 ? -11.868 4.190 7.107 1.00 93.81 100 LYS A CA 1
ATOM 800 C C . LYS A 1 100 ? -13.195 4.331 7.850 1.00 93.81 100 LYS A C 1
ATOM 802 O O . LYS A 1 100 ? -13.540 5.453 8.201 1.00 93.81 100 LYS A O 1
ATOM 807 N N . VAL A 1 101 ? -13.908 3.225 8.078 1.00 95.00 101 VAL A N 1
ATOM 808 C CA . VAL A 1 101 ? -15.247 3.223 8.706 1.00 95.00 101 VAL A CA 1
ATOM 809 C C . VAL A 1 101 ? -15.207 3.176 10.238 1.00 95.00 101 VAL A C 1
ATOM 811 O O . VAL A 1 101 ? -16.215 3.418 10.896 1.00 95.00 101 VAL A O 1
ATOM 814 N N . LEU A 1 102 ? -14.044 2.870 10.821 1.00 95.31 102 LEU A N 1
ATOM 815 C CA . LEU A 1 102 ? -13.870 2.711 12.265 1.00 95.31 102 LEU A CA 1
ATOM 816 C C . LEU A 1 102 ? -14.287 3.942 13.096 1.00 95.31 102 LEU A C 1
ATOM 818 O O . LEU A 1 102 ? -14.951 3.730 14.108 1.00 95.31 102 LEU A O 1
ATOM 822 N N . PRO A 1 103 ? -13.966 5.202 12.724 1.00 96.00 103 PRO A N 1
ATOM 823 C CA . PRO A 1 103 ? -14.413 6.371 13.486 1.00 96.00 103 PRO A CA 1
ATOM 824 C C . PRO A 1 103 ? -15.936 6.457 13.599 1.00 96.00 103 PRO A C 1
ATOM 826 O O . PRO A 1 103 ? -16.455 6.689 14.686 1.00 96.00 103 PRO A O 1
ATOM 829 N N . ASP A 1 104 ? -16.648 6.218 12.497 1.00 95.75 104 ASP A N 1
ATOM 830 C CA . ASP A 1 104 ? -18.109 6.314 12.451 1.00 95.75 104 ASP A CA 1
ATOM 831 C C . ASP A 1 104 ? -18.758 5.193 13.274 1.00 95.75 104 ASP A C 1
ATOM 833 O O . ASP A 1 104 ? -19.684 5.436 14.051 1.00 95.75 104 ASP A O 1
ATOM 837 N N . ALA A 1 105 ? -18.209 3.976 13.186 1.00 95.12 105 ALA A N 1
ATOM 838 C CA . ALA A 1 105 ? -18.629 2.857 14.023 1.00 95.12 105 ALA A CA 1
ATOM 839 C C . ALA A 1 105 ? -18.423 3.153 15.519 1.00 95.12 105 ALA A C 1
ATOM 841 O O . ALA A 1 105 ? -19.300 2.860 16.332 1.00 95.12 105 ALA A O 1
ATOM 842 N N . LEU A 1 106 ? -17.298 3.774 15.892 1.00 94.44 106 LEU A N 1
ATOM 843 C CA . LEU A 1 106 ? -17.021 4.156 17.278 1.00 94.44 106 LEU A CA 1
ATOM 844 C C . LEU A 1 106 ? -17.973 5.231 17.788 1.00 94.44 106 LEU A C 1
ATOM 846 O O . LEU A 1 106 ? -18.487 5.093 18.893 1.00 94.44 106 LEU A O 1
ATOM 850 N N . LEU A 1 107 ? -18.260 6.261 16.993 1.00 94.94 107 LEU A N 1
ATOM 851 C CA . LEU A 1 107 ? -19.212 7.306 17.375 1.00 94.94 107 LEU A CA 1
ATOM 852 C C . LEU A 1 107 ? -20.624 6.744 17.589 1.00 94.94 107 LEU A C 1
ATOM 854 O O . LEU A 1 107 ? -21.319 7.158 18.518 1.00 94.94 107 LEU A O 1
ATOM 858 N N . LEU A 1 108 ? -21.030 5.752 16.791 1.00 94.81 108 LEU A N 1
ATOM 859 C CA . LEU A 1 108 ? -22.302 5.061 16.986 1.00 94.81 108 LEU A CA 1
ATOM 860 C C . LEU A 1 108 ? -22.322 4.238 18.287 1.00 94.81 108 LEU A C 1
ATOM 862 O O . LEU A 1 108 ? -23.311 4.274 19.022 1.00 94.81 108 LEU A O 1
ATOM 866 N N . ILE A 1 109 ? -21.220 3.554 18.614 1.00 93.19 109 ILE A N 1
ATOM 867 C CA . ILE A 1 109 ? -21.062 2.842 19.894 1.00 93.19 109 ILE A CA 1
ATOM 868 C C . ILE A 1 109 ? -21.159 3.829 21.061 1.00 93.19 109 ILE A C 1
ATOM 870 O O . ILE A 1 109 ? -21.920 3.598 21.998 1.00 93.19 109 ILE A O 1
ATOM 874 N N . VAL A 1 110 ? -20.442 4.952 20.984 1.00 93.31 110 VAL A N 1
ATOM 875 C CA . VAL A 1 110 ? -20.456 6.022 21.994 1.00 93.31 110 VAL A CA 1
ATOM 876 C C . VAL A 1 110 ? -21.864 6.572 22.201 1.00 93.31 110 VAL A C 1
ATOM 878 O O . VAL A 1 110 ? -22.291 6.727 23.344 1.00 93.31 110 VAL A O 1
ATOM 881 N N . SER A 1 111 ? -22.601 6.835 21.119 1.00 93.75 111 SER A N 1
ATOM 882 C CA . SER A 1 111 ? -23.983 7.323 21.180 1.00 93.75 111 SER A CA 1
ATOM 883 C C . SER A 1 111 ? -24.897 6.347 21.927 1.00 93.75 111 SER A C 1
ATOM 885 O O . SER A 1 111 ? -25.624 6.757 22.833 1.00 93.75 111 SER A O 1
ATOM 887 N N . ASN A 1 112 ? -24.789 5.048 21.632 1.00 93.00 112 ASN A N 1
ATOM 888 C CA . ASN A 1 112 ? -25.542 4.013 22.338 1.00 93.00 112 ASN A CA 1
ATOM 889 C C . ASN A 1 112 ? -25.153 3.932 23.826 1.00 93.00 112 ASN A C 1
ATOM 891 O O . ASN A 1 112 ? -26.034 3.896 24.683 1.00 93.00 112 ASN A O 1
ATOM 895 N N . ILE A 1 113 ? -23.861 3.981 24.164 1.00 91.88 113 ILE A N 1
ATOM 896 C CA . ILE A 1 113 ? -23.409 3.954 25.569 1.00 91.88 113 ILE A CA 1
ATOM 897 C C . ILE A 1 113 ? -23.929 5.177 26.341 1.00 91.88 113 ILE A C 1
ATOM 899 O O . ILE A 1 113 ? -24.435 5.035 27.452 1.00 91.88 113 ILE A O 1
ATOM 903 N N . ARG A 1 114 ? -23.884 6.375 25.739 1.00 91.44 114 ARG A N 1
ATOM 904 C CA . ARG A 1 114 ? -24.421 7.612 26.337 1.00 91.44 114 ARG A CA 1
ATOM 905 C C . ARG A 1 114 ? -25.931 7.570 26.569 1.00 91.44 114 ARG A C 1
ATOM 907 O O . ARG A 1 114 ? -26.410 8.237 27.477 1.00 91.44 114 ARG A O 1
ATOM 914 N N . SER A 1 115 ? -26.668 6.774 25.795 1.00 92.44 115 SER A N 1
ATOM 915 C CA . SER A 1 115 ? -28.107 6.553 25.999 1.00 92.44 115 SER A CA 1
ATOM 916 C C . SER A 1 115 ? -28.441 5.583 27.145 1.00 92.44 115 SER A C 1
ATOM 918 O O . SER A 1 115 ? -29.606 5.264 27.360 1.00 92.44 115 SER A O 1
ATOM 920 N N . GLY A 1 116 ? -27.434 5.109 27.889 1.00 88.94 116 GLY A N 1
ATOM 921 C CA . GLY A 1 116 ? -27.608 4.188 29.016 1.00 88.94 116 GLY A CA 1
ATOM 922 C C . GLY A 1 116 ? -27.570 2.708 28.627 1.00 88.94 116 GLY A C 1
ATOM 923 O O . GLY A 1 116 ? -27.825 1.844 29.463 1.00 88.94 116 GLY A O 1
ATOM 924 N N . ILE A 1 117 ? -27.235 2.387 27.373 1.00 90.19 117 ILE A N 1
ATOM 925 C CA . ILE A 1 117 ? -27.097 1.004 26.913 1.00 90.19 117 ILE A CA 1
ATOM 926 C C . ILE A 1 117 ? -25.745 0.449 27.378 1.00 90.19 117 ILE A C 1
ATOM 928 O O . ILE A 1 117 ? -24.701 1.077 27.210 1.00 90.19 117 ILE A O 1
ATOM 932 N N . THR A 1 118 ? -25.747 -0.771 27.919 1.00 88.00 118 THR A N 1
ATOM 933 C CA . THR A 1 118 ? -24.516 -1.476 28.317 1.00 88.00 118 THR A CA 1
ATOM 934 C C . THR A 1 118 ? -23.540 -1.610 27.134 1.00 88.00 118 THR A C 1
ATOM 936 O O . THR A 1 118 ? -24.011 -1.886 26.025 1.00 88.00 118 THR A O 1
ATOM 939 N N . PRO A 1 119 ? -22.209 -1.529 27.335 1.00 85.62 119 PRO A N 1
ATOM 940 C CA . PRO A 1 119 ? -21.218 -1.623 26.255 1.00 85.62 119 PRO A CA 1
ATOM 941 C C . PRO A 1 119 ? -21.383 -2.846 25.341 1.00 85.62 119 PRO A C 1
ATOM 943 O O . PRO A 1 119 ? -21.280 -2.729 24.121 1.00 85.62 119 PRO A O 1
ATOM 946 N N . GLU A 1 120 ? -21.719 -4.005 25.913 1.00 85.88 120 GLU A N 1
ATOM 947 C CA . GLU A 1 120 ? -21.964 -5.246 25.167 1.00 85.88 120 GLU A CA 1
ATOM 948 C C . GLU A 1 120 ? -23.120 -5.093 24.169 1.00 85.88 120 GLU A C 1
ATOM 950 O O . GLU A 1 120 ? -22.996 -5.401 22.982 1.00 85.88 120 GLU A O 1
ATOM 955 N N . LYS A 1 121 ? -24.250 -4.549 24.633 1.00 88.50 121 LYS A N 1
ATOM 956 C CA . LYS A 1 121 ? -25.434 -4.315 23.801 1.00 88.50 121 LYS A CA 1
ATOM 957 C C . LYS A 1 121 ? -25.227 -3.166 22.811 1.00 88.50 121 LYS A C 1
ATOM 959 O O . LYS A 1 121 ? -25.692 -3.260 21.675 1.00 88.50 121 LYS A O 1
ATOM 964 N N . ALA A 1 122 ? -24.496 -2.124 23.205 1.00 90.38 122 ALA A N 1
ATOM 965 C CA . ALA A 1 122 ? -24.140 -1.009 22.335 1.00 90.38 122 ALA A CA 1
ATOM 966 C C . ALA A 1 122 ? -23.313 -1.482 21.131 1.00 90.38 122 ALA A C 1
ATOM 968 O O . ALA A 1 122 ? -23.566 -1.049 20.006 1.00 90.38 122 ALA A O 1
ATOM 969 N N . LEU A 1 123 ? -22.385 -2.423 21.338 1.00 89.19 123 LEU A N 1
ATOM 970 C CA . LEU A 1 123 ? -21.585 -3.011 20.265 1.00 89.19 123 LEU A CA 1
ATOM 971 C C . LEU A 1 123 ? -22.454 -3.765 19.244 1.00 89.19 123 LEU A C 1
ATOM 973 O O . LEU A 1 123 ? -22.286 -3.584 18.039 1.00 89.19 123 LEU A O 1
ATOM 977 N N . VAL A 1 124 ? -23.427 -4.555 19.717 1.00 88.00 124 VAL A N 1
ATOM 978 C CA . VAL A 1 124 ? -24.377 -5.290 18.856 1.00 88.00 124 VAL A CA 1
ATOM 979 C C . VAL A 1 124 ? -25.210 -4.329 18.012 1.00 88.00 124 VAL A C 1
ATOM 981 O O . VAL A 1 124 ? -25.322 -4.511 16.801 1.00 88.00 124 VAL A O 1
ATOM 984 N N . LEU A 1 125 ? -25.792 -3.306 18.643 1.00 90.50 125 LEU A N 1
ATOM 985 C CA . LEU A 1 125 ? -26.671 -2.341 17.973 1.00 90.50 125 LEU A CA 1
ATOM 986 C C . LEU A 1 125 ? -25.916 -1.448 16.985 1.00 90.50 125 LEU A C 1
ATOM 988 O O . LEU A 1 125 ? -26.488 -0.984 16.000 1.00 90.50 125 LEU A O 1
ATOM 992 N N . SER A 1 126 ? -24.622 -1.242 17.223 1.00 91.94 126 SER A N 1
ATOM 993 C CA . SER A 1 126 ? -23.766 -0.442 16.348 1.00 91.94 126 SER A CA 1
ATOM 994 C C . SER A 1 126 ? -23.201 -1.236 15.165 1.00 91.94 126 SER A C 1
ATOM 996 O O . SER A 1 126 ? -22.594 -0.650 14.275 1.00 91.94 126 SER A O 1
ATOM 998 N N . ALA A 1 127 ? -23.404 -2.556 15.101 1.00 90.56 127 ALA A N 1
ATOM 999 C CA . ALA A 1 127 ? -22.895 -3.419 14.032 1.00 90.56 127 ALA A CA 1
ATOM 1000 C C . ALA A 1 127 ? -23.751 -3.346 12.750 1.00 90.56 127 ALA A C 1
ATOM 1002 O O . ALA A 1 127 ? -24.333 -4.346 12.307 1.00 90.56 127 ALA A O 1
ATOM 1003 N N . ARG A 1 128 ? -23.841 -2.153 12.157 1.00 91.81 128 ARG A N 1
ATOM 1004 C CA . ARG A 1 128 ? -24.605 -1.886 10.931 1.00 91.81 128 ARG A CA 1
ATOM 1005 C C . ARG A 1 128 ? -23.939 -2.490 9.697 1.00 91.81 128 ARG A C 1
ATOM 1007 O O . ARG A 1 128 ? -22.715 -2.525 9.600 1.00 91.81 128 ARG A O 1
ATOM 1014 N N . ASP A 1 129 ? -24.741 -2.933 8.731 1.00 89.94 129 ASP A N 1
ATOM 1015 C CA . ASP A 1 129 ? -24.236 -3.603 7.521 1.00 89.94 129 ASP A CA 1
ATOM 1016 C C . ASP A 1 129 ? -23.337 -2.687 6.665 1.00 89.94 129 ASP A C 1
ATOM 1018 O O . ASP A 1 129 ? -22.408 -3.166 6.017 1.00 89.94 129 ASP A O 1
ATOM 1022 N N . GLU A 1 130 ? -23.524 -1.364 6.753 1.00 89.94 130 GLU A N 1
ATOM 1023 C CA . GLU A 1 130 ? -22.699 -0.340 6.090 1.00 89.94 130 GLU A CA 1
ATOM 1024 C C . GLU A 1 130 ? -21.209 -0.375 6.482 1.00 89.94 130 GLU A C 1
ATOM 1026 O O . GLU A 1 130 ? -20.351 0.034 5.699 1.00 89.94 130 GLU A O 1
ATOM 1031 N N . PHE A 1 131 ? -20.866 -0.941 7.647 1.00 91.75 131 PHE A N 1
ATOM 1032 C CA . PHE A 1 131 ? -19.474 -1.108 8.084 1.00 91.75 131 PHE A CA 1
ATOM 1033 C C . PHE A 1 131 ? -18.795 -2.370 7.520 1.00 91.75 131 PHE A C 1
ATOM 1035 O O . PHE A 1 131 ? -17.639 -2.653 7.850 1.00 91.75 131 PHE A O 1
ATOM 1042 N N . GLY A 1 132 ? -19.479 -3.132 6.659 1.00 90.81 132 GLY A N 1
ATOM 1043 C CA . GLY A 1 132 ? -18.920 -4.243 5.887 1.00 90.81 132 GLY A CA 1
ATOM 1044 C C . GLY A 1 132 ? -18.172 -5.274 6.738 1.00 90.81 132 GLY A C 1
ATOM 1045 O O . GLY A 1 132 ? -18.738 -5.915 7.614 1.00 90.81 132 GLY A O 1
ATOM 1046 N N . ILE A 1 133 ? -16.869 -5.448 6.494 1.00 89.06 133 ILE A N 1
ATOM 1047 C CA . ILE A 1 133 ? -16.049 -6.446 7.207 1.00 89.06 133 ILE A CA 1
ATOM 1048 C C . ILE A 1 133 ? -16.066 -6.214 8.725 1.00 89.06 133 ILE A C 1
ATOM 1050 O O . ILE A 1 133 ? -16.106 -7.176 9.487 1.00 89.06 133 ILE A O 1
ATOM 1054 N N . LEU A 1 134 ? -16.079 -4.955 9.172 1.00 91.44 134 LEU A N 1
ATOM 1055 C CA . LEU A 1 134 ? -16.096 -4.634 10.597 1.00 91.44 134 LEU A CA 1
ATOM 1056 C C . LEU A 1 134 ? -17.393 -5.114 11.265 1.00 91.44 134 LEU A C 1
ATOM 1058 O O . LEU A 1 134 ? -17.341 -5.654 12.367 1.00 91.44 134 LEU A O 1
ATOM 1062 N N . SER A 1 135 ? -18.545 -4.983 10.598 1.00 92.75 135 SER A N 1
ATOM 1063 C CA . SER A 1 135 ? -19.823 -5.439 11.157 1.00 92.75 135 SER A CA 1
ATOM 1064 C C . SER A 1 135 ? -19.911 -6.960 11.236 1.00 92.75 135 SER A C 1
ATOM 1066 O O . SER A 1 135 ? -20.424 -7.487 12.223 1.00 92.75 135 SER A O 1
ATOM 1068 N N . VAL A 1 136 ? -19.349 -7.673 10.255 1.00 91.25 136 VAL A N 1
ATOM 1069 C CA . VAL A 1 136 ? -19.250 -9.140 10.270 1.00 91.25 136 VAL A CA 1
ATOM 1070 C C . VAL A 1 136 ? -18.420 -9.615 11.462 1.00 91.25 136 VAL A C 1
ATOM 1072 O O . VAL A 1 136 ? -18.861 -10.503 12.193 1.00 91.25 136 VAL A O 1
ATOM 1075 N N . GLU A 1 137 ? -17.257 -9.003 11.698 1.00 91.06 137 GLU A N 1
ATOM 1076 C CA . GLU A 1 137 ? -16.386 -9.369 12.820 1.00 91.06 137 GLU A CA 1
ATOM 1077 C C . GLU A 1 137 ? -17.015 -9.032 14.176 1.00 91.06 137 GLU A C 1
ATOM 1079 O O . GLU A 1 137 ? -16.989 -9.863 15.084 1.00 91.06 137 GLU A O 1
ATOM 1084 N N . ILE A 1 138 ? -17.667 -7.869 14.301 1.00 91.69 138 ILE A N 1
ATOM 1085 C CA . ILE A 1 138 ? -18.416 -7.513 15.514 1.00 91.69 138 ILE A CA 1
ATOM 1086 C C . ILE A 1 138 ? -19.538 -8.530 15.765 1.00 91.69 138 ILE A C 1
ATOM 1088 O O . ILE A 1 138 ? -19.638 -9.078 16.860 1.00 91.69 138 ILE A O 1
ATOM 1092 N N . ARG A 1 139 ? -20.361 -8.857 14.760 1.00 91.44 139 ARG A N 1
ATOM 1093 C CA . ARG A 1 139 ? -21.447 -9.846 14.909 1.00 91.44 139 ARG A CA 1
ATOM 1094 C C . ARG A 1 139 ? -20.920 -11.241 15.236 1.00 91.44 139 ARG A C 1
ATOM 1096 O O . ARG A 1 139 ? -21.556 -11.961 16.001 1.00 91.44 139 ARG A O 1
ATOM 1103 N N . SER A 1 140 ? -19.778 -11.627 14.671 1.00 90.75 140 SER A N 1
ATOM 1104 C CA . SER A 1 140 ? -19.106 -12.896 14.969 1.00 90.75 140 SER A CA 1
ATOM 1105 C C . SER A 1 140 ? -18.671 -12.970 16.435 1.00 90.75 140 SER A C 1
ATOM 1107 O O . SER A 1 140 ? -18.972 -13.954 17.112 1.00 90.75 140 SER A O 1
ATOM 1109 N N . ALA A 1 141 ? -18.049 -11.906 16.954 1.00 90.56 141 ALA A N 1
ATOM 1110 C CA . ALA A 1 141 ? -17.692 -11.803 18.367 1.00 90.56 141 ALA A CA 1
ATOM 1111 C C . ALA A 1 141 ? -18.934 -11.876 19.268 1.00 90.56 141 ALA A C 1
ATOM 1113 O O . ALA A 1 141 ? -18.967 -12.662 20.210 1.00 90.56 141 ALA A O 1
ATOM 1114 N N . MET A 1 142 ? -20.005 -11.158 18.922 1.00 89.38 142 MET A N 1
ATOM 1115 C CA . MET A 1 142 ? -21.234 -11.174 19.719 1.00 89.38 142 MET A CA 1
ATOM 1116 C C . MET A 1 142 ? -21.934 -12.536 19.725 1.00 89.38 142 MET A C 1
ATOM 1118 O O . MET A 1 142 ? -22.437 -12.954 20.764 1.00 89.38 142 MET A O 1
ATOM 1122 N N . LYS A 1 143 ? -21.929 -13.274 18.606 1.00 90.38 143 LYS A N 1
ATOM 1123 C CA . LYS A 1 143 ? -22.449 -14.654 18.561 1.00 90.38 143 LYS A CA 1
ATOM 1124 C C . LYS A 1 143 ? -21.704 -15.583 19.521 1.00 90.38 143 LYS A C 1
ATOM 1126 O O . LYS A 1 143 ? -22.334 -16.430 20.141 1.00 90.38 143 LYS A O 1
ATOM 1131 N N . ARG A 1 144 ? -20.387 -15.416 19.656 1.00 90.25 144 ARG A N 1
ATOM 1132 C CA . ARG A 1 144 ? -19.560 -16.187 20.597 1.00 90.25 144 ARG A CA 1
ATOM 1133 C C . ARG A 1 144 ? -19.859 -15.832 22.046 1.00 90.25 144 ARG A C 1
ATOM 1135 O O . ARG A 1 144 ? -20.008 -16.730 22.866 1.00 90.25 144 ARG A O 1
ATOM 1142 N N . THR A 1 145 ? -20.024 -14.544 22.341 1.00 89.62 145 THR A N 1
ATOM 1143 C CA . THR A 1 145 ? -20.450 -14.090 23.671 1.00 89.62 145 THR A CA 1
ATOM 1144 C C . THR A 1 145 ? -21.816 -14.668 24.046 1.00 89.62 145 THR A C 1
ATOM 1146 O O . THR A 1 145 ? -21.976 -15.197 25.139 1.00 89.62 145 THR A O 1
ATOM 1149 N N . LEU A 1 146 ? -22.779 -14.670 23.116 1.00 87.25 146 LEU A N 1
ATOM 1150 C CA . LEU A 1 146 ? -24.091 -15.302 23.322 1.00 87.25 146 LEU A CA 1
ATOM 1151 C C . LEU A 1 146 ? -24.007 -16.828 23.496 1.00 87.25 146 LEU A C 1
ATOM 1153 O O . LEU A 1 146 ? -24.865 -17.409 24.152 1.00 87.25 146 LEU A O 1
ATOM 1157 N N . ALA A 1 147 ? -22.983 -17.472 22.932 1.00 90.62 147 ALA A N 1
ATOM 1158 C CA . ALA A 1 147 ? -22.704 -18.897 23.108 1.00 90.62 147 ALA A CA 1
ATOM 1159 C C . ALA A 1 147 ? -21.960 -19.224 24.422 1.00 90.62 147 ALA A C 1
ATOM 1161 O O . ALA A 1 147 ? -21.648 -20.388 24.663 1.00 90.62 147 ALA A O 1
ATOM 1162 N N . GLY A 1 148 ? -21.677 -18.225 25.267 1.00 88.88 148 GLY A N 1
ATOM 1163 C CA . GLY A 1 148 ? -21.047 -18.399 26.579 1.00 88.88 148 GLY A CA 1
ATOM 1164 C C . GLY A 1 148 ? -19.538 -18.131 26.624 1.00 88.88 148 GLY A C 1
ATOM 1165 O O . GLY A 1 148 ? -18.932 -18.304 27.681 1.00 88.88 148 GLY A O 1
ATOM 1166 N N . GLU A 1 149 ? -18.905 -17.695 25.526 1.00 90.06 149 GLU A N 1
ATOM 1167 C CA . GLU A 1 149 ? -17.509 -17.232 25.572 1.00 90.06 149 GLU A CA 1
ATOM 1168 C C . GLU A 1 149 ? -17.401 -15.890 26.325 1.00 90.06 149 GLU A C 1
ATOM 1170 O O . GLU A 1 149 ? -18.278 -15.029 26.237 1.00 90.06 149 GLU A O 1
ATOM 1175 N N . ASN A 1 150 ? -16.288 -15.668 27.032 1.00 90.31 150 ASN A N 1
ATOM 1176 C CA . ASN A 1 150 ? -16.033 -14.401 27.720 1.00 90.31 150 ASN A CA 1
ATOM 1177 C C . ASN A 1 150 ? -16.023 -13.228 26.715 1.00 90.31 150 ASN A C 1
ATOM 1179 O O . ASN A 1 150 ? -15.271 -13.255 25.739 1.00 90.31 150 ASN A O 1
ATOM 1183 N N . PHE A 1 151 ? -16.820 -12.183 26.973 1.00 85.88 151 PHE A N 1
ATOM 1184 C CA . PHE A 1 151 ? -16.937 -10.992 26.119 1.00 85.88 151 PHE A CA 1
ATOM 1185 C C . PHE A 1 151 ? -15.581 -10.352 25.780 1.00 85.88 151 PHE A C 1
ATOM 1187 O O . PHE A 1 151 ? -15.328 -9.998 24.628 1.00 85.88 151 PHE A O 1
ATOM 1194 N N . VAL A 1 152 ? -14.671 -10.275 26.754 1.00 87.94 152 VAL A N 1
ATOM 1195 C CA . VAL A 1 152 ? -13.320 -9.726 26.565 1.00 87.94 152 VAL A CA 1
ATOM 1196 C C . VAL A 1 152 ? -12.500 -10.573 25.589 1.00 87.94 152 VAL A C 1
ATOM 1198 O O . VAL A 1 152 ? -11.788 -10.029 24.743 1.00 87.94 152 VAL A O 1
ATOM 1201 N N . GLU A 1 153 ? -12.606 -11.899 25.666 1.00 88.56 153 GLU A N 1
ATOM 1202 C CA . GLU A 1 153 ? -11.902 -12.798 24.747 1.00 88.56 153 GLU A CA 1
ATOM 1203 C C . GLU A 1 153 ? -12.515 -12.761 23.343 1.00 88.56 153 GLU A C 1
ATOM 1205 O O . GLU A 1 153 ? -11.784 -12.708 22.351 1.00 88.56 153 GLU A O 1
ATOM 1210 N N . ALA A 1 154 ? -13.844 -12.672 23.244 1.00 89.56 154 ALA A N 1
ATOM 1211 C CA . ALA A 1 154 ? -14.537 -12.510 21.971 1.00 89.56 154 ALA A CA 1
ATOM 1212 C C . ALA A 1 154 ? -14.155 -11.193 21.265 1.00 89.56 154 ALA A C 1
ATOM 1214 O O . ALA A 1 154 ? -13.898 -11.192 20.059 1.00 89.56 154 ALA A O 1
ATOM 1215 N N . LEU A 1 155 ? -14.027 -10.085 22.005 1.00 88.00 155 LEU A N 1
ATOM 1216 C CA . LEU A 1 155 ? -13.563 -8.797 21.472 1.00 88.00 155 LEU A CA 1
ATOM 1217 C C . LEU A 1 155 ? -12.153 -8.882 20.878 1.00 88.00 155 LEU A C 1
ATOM 1219 O O . LEU A 1 155 ? -11.903 -8.355 19.791 1.00 88.00 155 LEU A O 1
ATOM 1223 N N . LYS A 1 156 ? -11.226 -9.577 21.549 1.00 88.75 156 LYS A N 1
ATOM 1224 C CA . LYS A 1 156 ? -9.847 -9.740 21.056 1.00 88.75 156 LYS A CA 1
ATOM 1225 C C . LYS A 1 156 ? -9.805 -10.415 19.682 1.00 88.75 156 LYS A C 1
ATOM 1227 O O . LYS A 1 156 ? -8.929 -10.081 18.877 1.00 88.75 156 LYS A O 1
ATOM 1232 N N . LEU A 1 157 ? -10.761 -11.299 19.375 1.00 87.25 157 LEU A N 1
ATOM 1233 C CA . LEU A 1 157 ? -10.853 -11.974 18.076 1.00 87.25 157 LEU A CA 1
ATOM 1234 C C . LEU A 1 157 ? -11.142 -11.014 16.914 1.00 87.25 157 LEU A C 1
ATOM 1236 O O . LEU A 1 157 ? -10.599 -11.228 15.831 1.00 87.25 157 LEU A O 1
ATOM 1240 N N . ILE A 1 158 ? -11.879 -9.919 17.141 1.00 87.50 158 ILE A N 1
ATOM 1241 C CA . ILE A 1 158 ? -12.148 -8.889 16.118 1.00 87.50 158 ILE A CA 1
ATOM 1242 C C . ILE A 1 158 ? -10.824 -8.354 15.552 1.00 87.50 158 ILE A C 1
ATOM 1244 O O . ILE A 1 158 ? -10.612 -8.295 14.341 1.00 87.50 158 ILE A O 1
ATOM 1248 N N . SER A 1 159 ? -9.879 -8.030 16.441 1.00 86.06 159 SER A N 1
ATOM 1249 C CA . SER A 1 159 ? -8.550 -7.531 16.060 1.00 86.06 159 SER A CA 1
ATOM 1250 C C . SER A 1 159 ? -7.601 -8.607 15.516 1.00 86.06 159 SER A C 1
ATOM 1252 O O . SER A 1 159 ? -6.552 -8.285 14.955 1.00 86.06 159 SER A O 1
ATOM 1254 N N . LYS A 1 160 ? -7.939 -9.891 15.695 1.00 84.69 160 LYS A N 1
ATOM 1255 C CA . LYS A 1 160 ? -7.148 -11.027 15.204 1.00 84.69 160 LYS A CA 1
ATOM 1256 C C . LYS A 1 160 ? -7.461 -11.349 13.743 1.00 84.69 160 LYS A C 1
ATOM 1258 O O . LYS A 1 160 ? -6.565 -11.798 13.036 1.00 84.69 160 LYS A O 1
ATOM 1263 N N . ASN A 1 161 ? -8.687 -11.090 13.294 1.00 80.50 161 ASN A N 1
ATOM 1264 C CA . ASN A 1 161 ? -9.131 -11.367 11.924 1.00 80.50 161 ASN A CA 1
ATOM 1265 C C . ASN A 1 161 ? -8.838 -10.215 10.946 1.00 80.50 161 ASN A C 1
ATOM 1267 O O . ASN A 1 161 ? -8.826 -10.417 9.732 1.00 80.50 161 ASN A O 1
ATOM 1271 N N . VAL A 1 162 ? -8.537 -9.016 11.459 1.00 83.00 162 VAL A N 1
ATOM 1272 C CA . VAL A 1 162 ? -8.175 -7.835 10.663 1.00 83.00 162 VAL A CA 1
ATOM 1273 C C . VAL A 1 162 ? -6.809 -7.309 11.102 1.00 83.00 162 VAL A C 1
ATOM 1275 O O . VAL A 1 162 ? -6.623 -6.921 12.253 1.00 83.00 162 VAL A O 1
ATOM 1278 N N . ASN A 1 163 ? -5.850 -7.220 10.176 1.00 82.62 163 ASN A N 1
ATOM 1279 C CA . ASN A 1 163 ? -4.490 -6.743 10.457 1.00 82.62 163 ASN A CA 1
ATOM 1280 C C . ASN A 1 163 ? -4.377 -5.214 10.608 1.00 82.62 163 ASN A C 1
ATOM 1282 O O . ASN A 1 163 ? -3.517 -4.582 9.999 1.00 82.62 163 ASN A O 1
ATOM 1286 N N . SER A 1 164 ? -5.250 -4.598 11.403 1.00 89.88 164 SER A N 1
ATOM 1287 C CA . SER A 1 164 ? -5.189 -3.164 11.684 1.00 89.88 164 SER A CA 1
ATOM 1288 C C . SER A 1 164 ? -4.589 -2.915 13.065 1.00 89.88 164 SER A C 1
ATOM 1290 O O . SER A 1 164 ? -5.082 -3.400 14.088 1.00 89.88 164 SER A O 1
ATOM 1292 N N . LYS A 1 165 ? -3.517 -2.114 13.107 1.00 90.31 165 LYS A N 1
ATOM 1293 C CA . LYS A 1 165 ? -2.934 -1.627 14.369 1.00 90.31 165 LYS A CA 1
ATOM 1294 C C . LYS A 1 165 ? -3.894 -0.678 15.088 1.00 90.31 165 LYS A C 1
ATOM 1296 O O . LYS A 1 165 ? -3.970 -0.710 16.313 1.00 90.31 165 LYS A O 1
ATOM 1301 N N . VAL A 1 166 ? -4.626 0.135 14.324 1.00 92.12 166 VAL A N 1
ATOM 1302 C CA . VAL A 1 166 ? -5.611 1.088 14.848 1.00 92.12 166 VAL A CA 1
ATOM 1303 C C . VAL A 1 166 ? -6.771 0.340 15.498 1.00 92.12 166 VAL A C 1
ATOM 1305 O O . VAL A 1 166 ? -7.068 0.585 16.664 1.00 92.12 166 VAL A O 1
ATOM 1308 N N . LEU A 1 167 ? -7.354 -0.640 14.798 1.00 93.12 167 LEU A N 1
ATOM 1309 C CA . LEU A 1 167 ? -8.424 -1.475 15.345 1.00 93.12 167 LEU A CA 1
ATOM 1310 C C . LEU A 1 167 ? -7.977 -2.207 16.610 1.00 93.12 167 LEU A C 1
ATOM 1312 O O . LEU A 1 167 ? -8.702 -2.223 17.594 1.00 93.12 167 LEU A O 1
ATOM 1316 N N . ARG A 1 168 ? -6.772 -2.786 16.608 1.00 93.50 168 ARG A N 1
ATOM 1317 C CA . ARG A 1 168 ? -6.232 -3.489 17.779 1.00 93.50 168 ARG A CA 1
ATOM 1318 C C . ARG A 1 168 ? -6.121 -2.578 18.996 1.00 93.50 168 ARG A C 1
ATOM 1320 O O . ARG A 1 168 ? -6.507 -2.990 20.080 1.00 93.50 168 ARG A O 1
ATOM 1327 N N . ARG A 1 169 ? -5.647 -1.341 18.810 1.00 91.31 169 ARG A N 1
ATOM 1328 C CA . ARG A 1 169 ? -5.575 -0.340 19.883 1.00 91.31 169 ARG A CA 1
ATOM 1329 C C . ARG A 1 169 ? -6.963 0.009 20.417 1.00 91.31 169 ARG A C 1
ATOM 1331 O O . ARG A 1 169 ? -7.151 0.034 21.624 1.00 91.31 169 ARG A O 1
ATOM 1338 N N . VAL A 1 170 ? -7.929 0.223 19.528 1.00 91.94 170 VAL A N 1
ATOM 1339 C CA . VAL A 1 170 ? -9.321 0.503 19.905 1.00 91.94 170 VAL A CA 1
ATOM 1340 C C . VAL A 1 170 ? -9.945 -0.671 20.661 1.00 91.94 170 VAL A C 1
ATOM 1342 O O . VAL A 1 170 ? -10.591 -0.461 21.678 1.00 91.94 170 VAL A O 1
ATOM 1345 N N . VAL A 1 171 ? -9.717 -1.908 20.214 1.00 91.44 171 VAL A N 1
ATOM 1346 C CA . VAL A 1 171 ? -10.190 -3.117 20.904 1.00 91.44 171 VAL A CA 1
ATOM 1347 C C . VAL A 1 171 ? -9.547 -3.256 22.286 1.00 91.44 171 VAL A C 1
ATOM 1349 O O . VAL A 1 171 ? -10.241 -3.605 23.232 1.00 91.44 171 VAL A O 1
ATOM 1352 N N . SER A 1 172 ? -8.256 -2.947 22.438 1.00 89.75 172 SER A N 1
ATOM 1353 C CA . SER A 1 172 ? -7.601 -2.920 23.753 1.00 89.75 172 SER A CA 1
ATOM 1354 C C . SER A 1 172 ? -8.228 -1.882 24.687 1.00 89.75 172 SER A C 1
ATOM 1356 O O . SER A 1 172 ? -8.574 -2.229 25.812 1.00 89.75 172 SER A O 1
ATOM 1358 N N . LEU A 1 173 ? -8.469 -0.659 24.201 1.00 88.31 173 LEU A N 1
ATOM 1359 C CA . LEU A 1 173 ? -9.158 0.386 24.969 1.00 88.31 173 LEU A CA 1
ATOM 1360 C C . LEU A 1 173 ? -10.587 -0.026 25.343 1.00 88.31 173 LEU A C 1
ATOM 1362 O O . LEU A 1 173 ? -11.030 0.225 26.460 1.00 88.31 173 LEU A O 1
ATOM 1366 N N . LEU A 1 174 ? -11.296 -0.695 24.428 1.00 88.25 174 LEU A N 1
ATOM 1367 C CA . LEU A 1 174 ? -12.613 -1.261 24.706 1.00 88.25 174 LEU A CA 1
ATOM 1368 C C . LEU A 1 174 ? -12.542 -2.278 25.843 1.00 88.25 174 LEU A C 1
ATOM 1370 O O . LEU A 1 174 ? -13.322 -2.183 26.779 1.00 88.25 174 LEU A O 1
ATOM 1374 N N . VAL A 1 175 ? -11.600 -3.222 25.779 1.00 87.69 175 VAL A N 1
ATOM 1375 C CA . VAL A 1 175 ? -11.404 -4.268 26.793 1.00 87.69 175 VAL A CA 1
ATOM 1376 C C . VAL A 1 175 ? -11.069 -3.679 28.165 1.00 87.69 175 VAL A C 1
ATOM 1378 O O . VAL A 1 175 ? -11.630 -4.122 29.166 1.00 87.69 175 VAL A O 1
ATOM 1381 N N . GLU A 1 176 ? -10.184 -2.685 28.217 1.00 84.00 176 GLU A N 1
ATOM 1382 C CA . GLU A 1 176 ? -9.808 -1.994 29.456 1.00 84.00 176 GLU A CA 1
ATOM 1383 C C . GLU A 1 176 ? -10.988 -1.204 30.036 1.00 84.00 176 GLU A C 1
ATOM 1385 O O . GLU A 1 176 ? -11.236 -1.241 31.241 1.00 84.00 176 GLU A O 1
ATOM 1390 N N . GLY A 1 177 ? -11.761 -0.548 29.171 1.00 80.38 177 GLY A N 1
ATOM 1391 C CA . GLY A 1 177 ? -12.853 0.327 29.573 1.00 80.38 177 GLY A CA 1
ATOM 1392 C C . GLY A 1 177 ? -14.196 -0.355 29.836 1.00 80.38 177 GLY A C 1
ATOM 1393 O O . GLY A 1 177 ? -15.097 0.316 30.335 1.00 80.38 177 GLY A O 1
ATOM 1394 N N . VAL A 1 178 ? -14.375 -1.658 29.551 1.00 77.88 178 VAL A N 1
ATOM 1395 C CA . VAL A 1 178 ? -15.644 -2.374 29.846 1.00 77.88 178 VAL A CA 1
ATOM 1396 C C . VAL A 1 178 ? -16.040 -2.219 31.320 1.00 77.88 178 VAL A C 1
ATOM 1398 O O . VAL A 1 178 ? -17.224 -2.136 31.635 1.00 77.88 178 VAL A O 1
ATOM 1401 N N . ARG A 1 179 ? -15.057 -2.124 32.225 1.00 71.25 179 ARG A N 1
ATOM 1402 C CA . ARG A 1 179 ? -15.282 -1.932 33.667 1.00 71.25 179 ARG A CA 1
ATOM 1403 C C . ARG A 1 179 ? -15.706 -0.506 34.042 1.00 71.25 179 ARG A C 1
ATOM 1405 O O . ARG A 1 179 ? -16.246 -0.315 35.125 1.00 71.25 179 ARG A O 1
ATOM 1412 N N . SER A 1 180 ? -15.475 0.467 33.163 1.00 70.38 180 SER A N 1
ATOM 1413 C CA . SER A 1 180 ? -15.541 1.906 33.457 1.00 70.38 180 SER A CA 1
ATOM 1414 C C . SER A 1 180 ? -16.810 2.593 32.931 1.00 70.38 180 SER A C 1
ATOM 1416 O O . SER A 1 180 ? -17.026 3.774 33.196 1.00 70.38 180 SER A O 1
ATOM 1418 N N . GLY A 1 181 ? -17.671 1.883 32.186 1.00 71.44 181 GLY A N 1
ATOM 1419 C CA . GLY A 1 181 ? -18.990 2.381 31.771 1.00 71.44 181 GLY A CA 1
ATOM 1420 C C . GLY A 1 181 ? -18.926 3.727 31.038 1.00 71.44 181 GLY A C 1
ATOM 1421 O O . GLY A 1 181 ? -18.382 3.805 29.946 1.00 71.44 181 GLY A O 1
ATOM 1422 N N . GLY A 1 182 ? -19.469 4.799 31.622 1.00 71.44 182 GLY A N 1
ATOM 1423 C CA . GLY A 1 182 ? -19.551 6.126 30.989 1.00 71.44 182 GLY A CA 1
ATOM 1424 C C . GLY A 1 182 ? -18.205 6.752 30.594 1.00 71.44 182 GLY A C 1
ATOM 1425 O O . GLY A 1 182 ? -18.145 7.493 29.612 1.00 71.44 182 GLY A O 1
ATOM 1426 N N . GLU A 1 183 ? -17.109 6.415 31.279 1.00 82.00 183 GLU A N 1
ATOM 1427 C CA . GLU A 1 183 ? -15.774 6.911 30.913 1.00 82.00 183 GLU A CA 1
ATOM 1428 C C . GLU A 1 183 ? -15.262 6.302 29.601 1.00 82.00 183 GLU A C 1
ATOM 1430 O O . GLU A 1 183 ? -14.555 6.971 28.842 1.00 82.00 183 GLU A O 1
ATOM 1435 N N . ILE A 1 184 ? -15.689 5.076 29.259 1.00 87.50 184 ILE A N 1
ATOM 1436 C CA . ILE A 1 184 ? -15.317 4.445 27.986 1.00 87.50 184 ILE A CA 1
ATOM 1437 C C . ILE A 1 184 ? -15.849 5.243 26.798 1.00 87.50 184 ILE A C 1
ATOM 1439 O O . ILE A 1 184 ? -15.191 5.326 25.766 1.00 87.50 184 ILE A O 1
ATOM 1443 N N . ALA A 1 185 ? -17.020 5.870 26.942 1.00 90.12 185 ALA A N 1
ATOM 1444 C CA . ALA A 1 185 ? -17.643 6.634 25.873 1.00 90.12 185 ALA A CA 1
ATOM 1445 C C . ALA A 1 185 ? -16.760 7.827 25.482 1.00 90.12 185 ALA A C 1
ATOM 1447 O O . ALA A 1 185 ? -16.543 8.069 24.298 1.00 90.12 185 ALA A O 1
ATOM 1448 N N . LYS A 1 186 ? -16.182 8.515 26.475 1.00 90.56 186 LYS A N 1
ATOM 1449 C CA . LYS A 1 186 ? -15.233 9.610 26.249 1.00 90.56 186 LYS A CA 1
ATOM 1450 C C . LYS A 1 186 ? -13.948 9.109 25.581 1.00 90.56 186 LYS A C 1
ATOM 1452 O O . LYS A 1 186 ? -13.521 9.680 24.583 1.00 90.56 186 LYS A O 1
ATOM 1457 N N . LEU A 1 187 ? -13.376 8.003 26.066 1.00 90.38 187 LEU A N 1
ATOM 1458 C CA . LEU A 1 187 ? -12.149 7.423 25.499 1.00 90.38 187 LEU A CA 1
ATOM 1459 C C . LEU A 1 187 ? -12.320 6.970 24.037 1.00 90.38 187 LEU A C 1
ATOM 1461 O O . LEU A 1 187 ? -11.429 7.166 23.205 1.00 90.38 187 LEU A O 1
ATOM 1465 N N . LEU A 1 188 ? -13.462 6.366 23.701 1.00 91.38 188 LEU A N 1
ATOM 1466 C CA . LEU A 1 188 ? -13.773 5.938 22.334 1.00 91.38 188 LEU A CA 1
ATOM 1467 C C . LEU A 1 188 ? -14.054 7.125 21.412 1.00 91.38 188 LEU A C 1
ATOM 1469 O O . LEU A 1 188 ? -13.656 7.088 20.249 1.00 91.38 188 LEU A O 1
ATOM 1473 N N . GLU A 1 189 ? -14.700 8.173 21.921 1.00 94.25 189 GLU A N 1
ATOM 1474 C CA . GLU A 1 189 ? -14.946 9.414 21.187 1.00 94.25 189 GLU A CA 1
ATOM 1475 C C . GLU A 1 189 ? -13.628 10.124 20.848 1.00 94.25 189 GLU A C 1
ATOM 1477 O O . GLU A 1 189 ? -13.366 10.412 19.679 1.00 94.25 189 GLU A O 1
ATOM 1482 N N . GLU A 1 190 ? -12.745 10.311 21.832 1.00 93.62 190 GLU A N 1
ATOM 1483 C CA . GLU A 1 190 ? -11.398 10.853 21.616 1.00 93.62 190 GLU A CA 1
ATOM 1484 C C . GLU A 1 190 ? -10.599 9.992 20.625 1.00 93.62 190 GLU A C 1
ATOM 1486 O O . GLU A 1 190 ? -9.938 10.511 19.723 1.00 93.62 190 GLU A O 1
ATOM 1491 N N . SER A 1 191 ? -10.707 8.664 20.726 1.00 94.19 191 SER A N 1
ATOM 1492 C CA . SER A 1 191 ? -10.089 7.743 19.767 1.00 94.19 191 SER A CA 1
ATOM 1493 C C . SER A 1 191 ? -10.644 7.923 18.352 1.00 94.19 191 SER A C 1
ATOM 1495 O O . SER A 1 191 ? -9.867 7.960 17.399 1.00 94.19 191 SER A O 1
ATOM 1497 N N . ALA A 1 192 ? -11.959 8.080 18.188 1.00 95.75 192 ALA A N 1
ATOM 1498 C CA . ALA A 1 192 ? -12.586 8.313 16.890 1.00 95.75 192 ALA A CA 1
ATOM 1499 C C . ALA A 1 192 ? -12.106 9.630 16.257 1.00 95.75 192 ALA A C 1
ATOM 1501 O O . ALA A 1 192 ? -11.719 9.638 15.083 1.00 95.75 192 ALA A O 1
ATOM 1502 N N . TYR A 1 193 ? -12.040 10.715 17.037 1.00 96.31 193 TYR A N 1
ATOM 1503 C CA . TYR A 1 193 ? -11.490 11.997 16.586 1.00 96.31 193 TYR A CA 1
ATOM 1504 C C . TYR A 1 193 ? -10.017 11.883 16.188 1.00 96.31 193 TYR A C 1
ATOM 1506 O O . TYR A 1 193 ? -9.632 12.346 15.112 1.00 96.31 193 TYR A O 1
ATOM 1514 N N . ASN A 1 194 ? -9.204 11.196 16.993 1.00 95.62 194 ASN A N 1
ATOM 1515 C CA . ASN A 1 194 ? -7.794 10.956 16.693 1.00 95.62 194 ASN A CA 1
ATOM 1516 C C . ASN A 1 194 ? -7.603 10.148 15.403 1.00 95.62 194 ASN A C 1
ATOM 1518 O O . ASN A 1 194 ? -6.734 10.474 14.590 1.00 95.62 194 ASN A O 1
ATOM 1522 N N . ILE A 1 195 ? -8.413 9.109 15.176 1.00 95.25 195 ILE A N 1
ATOM 1523 C CA . ILE A 1 195 ? -8.358 8.315 13.941 1.00 95.25 195 ILE A CA 1
ATOM 1524 C C . ILE A 1 195 ? -8.760 9.180 12.744 1.00 95.25 195 ILE A C 1
ATOM 1526 O O . ILE A 1 195 ? -8.057 9.175 11.733 1.00 95.25 195 ILE A O 1
ATOM 1530 N N . ARG A 1 196 ? -9.839 9.963 12.856 1.00 95.75 196 ARG A N 1
ATOM 1531 C CA . ARG A 1 196 ? -10.304 10.860 11.789 1.00 95.75 196 ARG A CA 1
ATOM 1532 C C . ARG A 1 196 ? -9.269 11.933 11.445 1.00 95.75 196 ARG A C 1
ATOM 1534 O O . ARG A 1 196 ? -8.991 12.144 10.268 1.00 95.75 196 ARG A O 1
ATOM 1541 N N . SER A 1 197 ? -8.649 12.550 12.449 1.00 95.81 197 SER A N 1
ATOM 1542 C CA . SER A 1 197 ? -7.556 13.513 12.263 1.00 95.81 197 SER A CA 1
ATOM 1543 C C . SER A 1 197 ? -6.361 12.875 11.540 1.00 95.81 197 SER A C 1
ATOM 1545 O O . SER A 1 197 ? -5.894 13.386 10.522 1.00 95.81 197 SER A O 1
ATOM 1547 N N . ASN A 1 198 ? -5.949 11.672 11.958 1.00 93.19 198 ASN A N 1
ATOM 1548 C CA . ASN A 1 198 ? -4.896 10.916 11.272 1.00 93.19 198 ASN A CA 1
ATOM 1549 C C . ASN A 1 198 ? -5.253 10.573 9.817 1.00 93.19 198 ASN A C 1
ATOM 1551 O O . ASN A 1 198 ? -4.383 10.597 8.948 1.00 93.19 198 ASN A O 1
ATOM 1555 N N . GLN A 1 199 ? -6.514 10.241 9.524 1.00 93.00 199 GLN A N 1
ATOM 1556 C CA . GLN A 1 199 ? -6.957 9.998 8.150 1.00 93.00 199 GLN A CA 1
ATOM 1557 C C . GLN A 1 199 ? -6.875 11.263 7.288 1.00 93.00 199 GLN A C 1
ATOM 1559 O O . GLN A 1 199 ? -6.463 11.168 6.132 1.00 93.00 199 GLN A O 1
ATOM 1564 N N . LEU A 1 200 ? -7.256 12.426 7.827 1.00 93.81 200 LEU A N 1
ATOM 1565 C CA . LEU A 1 200 ? -7.150 13.708 7.126 1.00 93.81 200 LEU A CA 1
ATOM 1566 C C . LEU A 1 200 ? -5.687 14.049 6.832 1.00 93.81 200 LEU A C 1
ATOM 1568 O O . LEU A 1 200 ? -5.348 14.278 5.674 1.00 93.81 200 LEU A O 1
ATOM 1572 N N . MET A 1 201 ? -4.811 13.933 7.832 1.00 93.81 201 MET A N 1
ATOM 1573 C CA . MET A 1 201 ? -3.368 14.136 7.669 1.00 93.81 201 MET A CA 1
ATOM 1574 C C . MET A 1 201 ? -2.772 13.195 6.609 1.00 93.81 201 MET A C 1
ATOM 1576 O O . MET A 1 201 ? -2.034 13.625 5.726 1.00 93.81 201 MET A O 1
ATOM 1580 N N . LYS A 1 202 ? -3.133 11.902 6.622 1.00 89.44 202 LYS A N 1
ATOM 1581 C CA . LYS A 1 202 ? -2.694 10.945 5.588 1.00 89.44 202 LYS A CA 1
ATOM 1582 C C . LYS A 1 202 ? -3.172 11.339 4.185 1.00 89.44 202 LYS A C 1
ATOM 1584 O O . LYS A 1 202 ? -2.438 11.128 3.222 1.00 89.44 202 LYS A O 1
ATOM 1589 N N . ARG A 1 203 ? -4.395 11.868 4.046 1.00 89.88 203 ARG A N 1
ATOM 1590 C CA . ARG A 1 203 ? -4.924 12.334 2.750 1.00 89.88 203 ARG A CA 1
ATOM 1591 C C . ARG A 1 203 ? -4.162 13.551 2.242 1.00 89.88 203 ARG A C 1
ATOM 1593 O O . ARG A 1 203 ? -3.832 13.583 1.061 1.00 89.88 203 ARG A O 1
ATOM 1600 N N . GLU A 1 204 ? -3.862 14.498 3.122 1.00 91.12 204 GLU A N 1
ATOM 1601 C CA . GLU A 1 204 ? -3.079 15.688 2.791 1.00 91.12 204 GLU A CA 1
ATOM 1602 C C . GLU A 1 204 ? -1.669 15.310 2.327 1.00 91.12 204 GLU A C 1
ATOM 1604 O O . GLU A 1 204 ? -1.275 15.665 1.218 1.00 91.12 204 GLU A O 1
ATOM 1609 N N . ILE A 1 205 ? -0.965 14.465 3.093 1.00 90.00 205 ILE A N 1
ATOM 1610 C CA . ILE A 1 205 ? 0.352 13.933 2.705 1.00 90.00 205 ILE A CA 1
ATOM 1611 C C . ILE A 1 205 ? 0.276 13.246 1.339 1.00 90.00 205 ILE A C 1
ATOM 1613 O O . ILE A 1 205 ? 1.105 13.505 0.470 1.00 90.00 205 ILE A O 1
ATOM 1617 N N . ARG A 1 206 ? -0.734 12.395 1.116 1.00 87.12 206 ARG A N 1
ATOM 1618 C CA . ARG A 1 206 ? -0.900 11.695 -0.164 1.00 87.12 206 ARG A CA 1
ATOM 1619 C C . ARG A 1 206 ? -1.087 12.667 -1.328 1.00 87.12 206 ARG A C 1
ATOM 1621 O O . ARG A 1 206 ? -0.544 12.417 -2.399 1.00 87.12 206 ARG A O 1
ATOM 1628 N N . SER A 1 207 ? -1.832 13.751 -1.122 1.00 88.62 207 SER A N 1
ATOM 1629 C CA . SER A 1 207 ? -2.045 14.784 -2.138 1.00 88.62 207 SER A CA 1
ATOM 1630 C C . SER A 1 207 ? -0.751 15.531 -2.460 1.00 88.62 207 SER A C 1
ATOM 1632 O O . SER A 1 207 ? -0.412 15.679 -3.631 1.00 88.62 207 SER A O 1
ATOM 1634 N N . SER A 1 208 ? 0.010 15.935 -1.441 1.00 89.25 208 SER A N 1
ATOM 1635 C CA . SER A 1 208 ? 1.290 16.636 -1.618 1.00 89.25 208 SER A CA 1
ATOM 1636 C C . SER A 1 208 ? 2.329 15.771 -2.324 1.00 89.25 208 SER A C 1
ATOM 1638 O O . SER A 1 208 ? 3.116 16.243 -3.141 1.00 89.25 208 SER A O 1
ATOM 1640 N N . VAL A 1 209 ? 2.314 14.473 -2.035 1.00 91.62 209 VAL A N 1
ATOM 1641 C CA . VAL A 1 209 ? 3.289 13.527 -2.561 1.00 91.62 209 VAL A CA 1
ATOM 1642 C C . VAL A 1 209 ? 2.978 13.077 -4.000 1.00 91.62 209 VAL A C 1
ATOM 1644 O O . VAL A 1 209 ? 3.881 12.689 -4.746 1.00 91.62 209 VAL A O 1
ATOM 1647 N N . LEU A 1 210 ? 1.716 13.175 -4.425 1.00 90.56 210 LEU A N 1
ATOM 1648 C CA . LEU A 1 210 ? 1.255 12.761 -5.753 1.00 90.56 210 LEU A CA 1
ATOM 1649 C C . LEU A 1 210 ? 2.040 13.441 -6.886 1.00 90.56 210 LEU A C 1
ATOM 1651 O O . LEU A 1 210 ? 2.353 12.793 -7.884 1.00 90.56 210 LEU A O 1
ATOM 1655 N N . MET A 1 211 ? 2.426 14.707 -6.713 1.00 90.25 211 MET A N 1
ATOM 1656 C CA . MET A 1 211 ? 3.220 15.444 -7.701 1.00 90.25 211 MET A CA 1
ATOM 1657 C C . MET A 1 211 ? 4.578 14.776 -7.975 1.00 90.25 211 MET A C 1
ATOM 1659 O O . MET A 1 211 ? 4.957 14.603 -9.133 1.00 90.25 211 MET A O 1
ATOM 1663 N N . TYR A 1 212 ? 5.279 14.323 -6.930 1.00 91.38 212 TYR A N 1
ATOM 1664 C CA . TYR A 1 212 ? 6.551 13.607 -7.080 1.00 91.38 212 TYR A CA 1
ATOM 1665 C C . TYR A 1 212 ? 6.371 12.264 -7.791 1.00 91.38 212 TYR A C 1
ATOM 1667 O O . TYR A 1 212 ? 7.221 11.860 -8.583 1.00 91.38 212 TYR A O 1
ATOM 1675 N N . ILE A 1 213 ? 5.249 11.584 -7.540 1.00 91.06 213 ILE A N 1
ATOM 1676 C CA . ILE A 1 213 ? 4.913 10.329 -8.218 1.00 91.06 213 ILE A CA 1
ATOM 1677 C C . ILE A 1 213 ? 4.733 10.575 -9.719 1.00 91.06 213 ILE A C 1
ATOM 1679 O O . ILE A 1 213 ? 5.343 9.865 -10.515 1.00 91.06 213 ILE A O 1
ATOM 1683 N N . ILE A 1 214 ? 3.955 11.592 -10.111 1.00 91.69 214 ILE A N 1
ATOM 1684 C CA . ILE A 1 214 ? 3.769 11.957 -11.526 1.00 91.69 214 ILE A CA 1
ATOM 1685 C C . ILE A 1 214 ? 5.117 12.257 -12.187 1.00 91.69 214 ILE A C 1
ATOM 1687 O O . ILE A 1 214 ? 5.391 11.746 -13.271 1.00 91.69 214 ILE A O 1
ATOM 1691 N N . PHE A 1 215 ? 5.972 13.040 -11.526 1.00 93.12 215 PHE A N 1
ATOM 1692 C CA . PHE A 1 215 ? 7.294 13.381 -12.048 1.00 93.12 215 PHE A CA 1
ATOM 1693 C C . PHE A 1 215 ? 8.170 12.140 -12.283 1.00 93.12 215 PHE A C 1
ATOM 1695 O O . PHE A 1 215 ? 8.744 11.993 -13.360 1.00 93.12 215 PHE A O 1
ATOM 1702 N N . LEU A 1 216 ? 8.225 11.206 -11.326 1.00 93.00 216 LEU A N 1
ATOM 1703 C CA . LEU A 1 216 ? 8.977 9.953 -11.477 1.00 93.00 216 LEU A CA 1
ATOM 1704 C C . LEU A 1 216 ? 8.422 9.072 -12.603 1.00 93.00 216 LEU A C 1
ATOM 1706 O O . LEU A 1 216 ? 9.195 8.506 -13.378 1.00 93.00 216 LEU A O 1
ATOM 1710 N N . PHE A 1 217 ? 7.095 8.982 -12.725 1.00 90.88 217 PHE A N 1
ATOM 1711 C CA . PHE A 1 217 ? 6.454 8.276 -13.834 1.00 90.88 217 PHE A CA 1
ATOM 1712 C C . PHE A 1 217 ? 6.817 8.894 -15.187 1.00 90.88 217 PHE A C 1
ATOM 1714 O O . PHE A 1 217 ? 7.144 8.159 -16.115 1.00 90.88 217 PHE A O 1
ATOM 1721 N N . ALA A 1 218 ? 6.808 10.223 -15.300 1.00 92.75 218 ALA A N 1
ATOM 1722 C CA . ALA A 1 218 ? 7.186 10.919 -16.526 1.00 92.75 218 ALA A CA 1
ATOM 1723 C C . ALA A 1 218 ? 8.673 10.716 -16.869 1.00 92.75 218 ALA A C 1
ATOM 1725 O O . ALA A 1 218 ? 9.014 10.392 -18.008 1.00 92.75 218 ALA A O 1
ATOM 1726 N N . ALA A 1 219 ? 9.556 10.843 -15.875 1.00 93.94 219 ALA A N 1
ATOM 1727 C CA . ALA A 1 219 ? 10.996 10.705 -16.056 1.00 93.94 219 ALA A CA 1
ATOM 1728 C C . ALA A 1 219 ? 11.392 9.294 -16.526 1.00 93.94 219 ALA A C 1
ATOM 1730 O O . ALA A 1 219 ? 12.162 9.146 -17.471 1.00 93.94 219 ALA A O 1
ATOM 1731 N N . ILE A 1 220 ? 10.841 8.251 -15.899 1.00 93.00 220 ILE A N 1
ATOM 1732 C CA . ILE A 1 220 ? 11.229 6.856 -16.173 1.00 93.00 220 ILE A CA 1
ATOM 1733 C C . ILE A 1 220 ? 10.403 6.247 -17.313 1.00 93.00 220 ILE A C 1
ATOM 1735 O O . ILE A 1 220 ? 10.915 5.456 -18.106 1.00 93.00 220 ILE A O 1
ATOM 1739 N N . GLY A 1 221 ? 9.123 6.608 -17.402 1.00 89.12 221 GLY A N 1
ATOM 1740 C CA . GLY A 1 221 ? 8.204 6.085 -18.410 1.00 89.12 221 GLY A CA 1
ATOM 1741 C C . GLY A 1 221 ? 8.364 6.728 -19.785 1.00 89.12 221 GLY A C 1
ATOM 1742 O O . GLY A 1 221 ? 8.162 6.042 -20.782 1.00 89.12 221 GLY A O 1
ATOM 1743 N N . PHE A 1 222 ? 8.746 8.008 -19.849 1.00 91.25 222 PHE A N 1
ATOM 1744 C CA . PHE A 1 222 ? 8.846 8.752 -21.110 1.00 91.25 222 PHE A CA 1
ATOM 1745 C C . PHE A 1 222 ? 10.251 9.308 -21.350 1.00 91.25 222 PHE A C 1
ATOM 1747 O O . PHE A 1 222 ? 10.875 8.957 -22.347 1.00 91.25 222 PHE A O 1
ATOM 1754 N N . ALA A 1 223 ? 10.780 10.138 -20.445 1.00 93.44 223 ALA A N 1
ATOM 1755 C CA . ALA A 1 223 ? 12.017 10.878 -20.714 1.00 93.44 223 ALA A CA 1
ATOM 1756 C C . ALA A 1 223 ? 13.237 9.962 -20.924 1.00 93.44 223 ALA A C 1
ATOM 1758 O O . ALA A 1 223 ? 13.981 10.142 -21.888 1.00 93.44 223 ALA A O 1
ATOM 1759 N N . ALA A 1 224 ? 13.424 8.955 -20.065 1.00 93.06 224 ALA A N 1
ATOM 1760 C CA . ALA A 1 224 ? 14.543 8.022 -20.178 1.00 93.06 224 ALA A CA 1
ATOM 1761 C C . ALA A 1 224 ? 14.499 7.187 -21.479 1.00 93.06 224 ALA A C 1
ATOM 1763 O O . ALA A 1 224 ? 15.498 7.191 -22.199 1.00 93.06 224 ALA A O 1
ATOM 1764 N N . PRO A 1 225 ? 13.384 6.528 -21.856 1.00 90.81 225 PRO A N 1
ATOM 1765 C CA . PRO A 1 225 ? 13.272 5.835 -23.144 1.00 90.81 225 PRO A CA 1
ATOM 1766 C C . PRO A 1 225 ? 13.526 6.720 -24.358 1.00 90.81 225 PRO A C 1
ATOM 1768 O O . PRO A 1 225 ? 14.182 6.274 -25.295 1.00 90.81 225 PRO A O 1
ATOM 1771 N N . ILE A 1 226 ? 13.038 7.967 -24.334 1.00 91.75 226 ILE A N 1
ATOM 1772 C CA . ILE A 1 226 ? 13.282 8.939 -25.406 1.00 91.75 226 ILE A CA 1
ATOM 1773 C C . ILE A 1 226 ? 14.780 9.201 -25.540 1.00 91.75 226 ILE A C 1
ATOM 1775 O O . ILE A 1 226 ? 15.335 9.071 -26.630 1.00 91.75 226 ILE A O 1
ATOM 1779 N N . LEU A 1 227 ? 15.443 9.509 -24.425 1.00 92.69 227 LEU A N 1
ATOM 1780 C CA . LEU A 1 227 ? 16.871 9.805 -24.403 1.00 92.69 227 LEU A CA 1
ATOM 1781 C C . LEU A 1 227 ? 17.709 8.617 -24.898 1.00 92.69 227 LEU A C 1
ATOM 1783 O O . LEU A 1 227 ? 18.572 8.786 -25.759 1.00 92.69 227 LEU A O 1
ATOM 1787 N N . TYR A 1 228 ? 17.432 7.408 -24.401 1.00 90.62 228 TYR A N 1
ATOM 1788 C CA . TYR A 1 228 ? 18.143 6.203 -24.833 1.00 90.62 228 TYR A CA 1
ATOM 1789 C C . TYR A 1 228 ? 17.833 5.821 -26.285 1.00 90.62 228 TYR A C 1
ATOM 1791 O O . TYR A 1 228 ? 18.728 5.358 -26.992 1.00 90.62 228 TYR A O 1
ATOM 1799 N N . GLY A 1 229 ? 16.600 6.036 -26.753 1.00 87.75 229 GLY A N 1
ATOM 1800 C CA . GLY A 1 229 ? 16.206 5.818 -28.145 1.00 87.75 229 GLY A CA 1
ATOM 1801 C C . GLY A 1 229 ? 17.021 6.694 -29.093 1.00 87.75 229 GLY A C 1
ATOM 1802 O O . GLY A 1 229 ? 17.683 6.175 -29.992 1.00 87.75 229 GLY A O 1
ATOM 1803 N N . ILE A 1 230 ? 17.068 8.000 -28.816 1.00 88.38 230 ILE A N 1
ATOM 1804 C CA . ILE A 1 230 ? 17.871 8.968 -29.578 1.00 88.38 230 ILE A CA 1
ATOM 1805 C C . ILE A 1 230 ? 19.360 8.613 -29.516 1.00 88.38 230 ILE A C 1
ATOM 1807 O O . ILE A 1 230 ? 20.030 8.611 -30.546 1.00 88.38 230 ILE A O 1
ATOM 1811 N N . SER A 1 231 ? 19.882 8.263 -28.337 1.00 88.38 231 SER A N 1
ATOM 1812 C CA . SER A 1 231 ? 21.287 7.868 -28.187 1.00 88.38 231 SER A CA 1
ATOM 1813 C C . SER A 1 231 ? 21.629 6.636 -29.029 1.00 88.38 231 SER A C 1
ATOM 1815 O O . SER A 1 231 ? 22.648 6.640 -29.713 1.00 88.38 231 SER A O 1
ATOM 1817 N N . SER A 1 232 ? 20.772 5.610 -29.028 1.00 84.69 232 SER A N 1
ATOM 1818 C CA . SER A 1 232 ? 20.985 4.401 -29.835 1.00 84.69 232 SER A CA 1
ATOM 1819 C C . SER A 1 232 ? 20.914 4.672 -31.340 1.00 84.69 232 SER A C 1
ATOM 1821 O O . SER A 1 232 ? 21.682 4.099 -32.115 1.00 84.69 232 SER A O 1
ATOM 1823 N N . TYR A 1 233 ? 20.038 5.591 -31.749 1.00 84.44 233 TYR A N 1
ATOM 1824 C CA . TYR A 1 233 ? 19.920 6.033 -33.132 1.00 84.44 233 TYR A CA 1
ATOM 1825 C C . TYR A 1 233 ? 21.171 6.783 -33.596 1.00 84.44 233 TYR A C 1
ATOM 1827 O O . TYR A 1 233 ? 21.745 6.437 -34.626 1.00 84.44 233 TYR A O 1
ATOM 1835 N N . LEU A 1 234 ? 21.649 7.743 -32.797 1.00 83.69 234 LEU A N 1
ATOM 1836 C CA . LEU A 1 234 ? 22.851 8.508 -33.116 1.00 83.69 234 LEU A CA 1
ATOM 1837 C C . LEU A 1 234 ? 24.070 7.592 -33.270 1.00 83.69 234 LEU A C 1
ATOM 1839 O O . LEU A 1 234 ? 24.813 7.734 -34.235 1.00 83.69 234 LEU A O 1
ATOM 1843 N N . THR A 1 235 ? 24.256 6.617 -32.375 1.00 84.12 235 THR A N 1
ATOM 1844 C CA . THR A 1 235 ? 25.362 5.652 -32.490 1.00 84.12 235 THR A CA 1
ATOM 1845 C C . THR A 1 235 ? 25.262 4.792 -33.750 1.00 84.12 235 THR A C 1
ATOM 1847 O O . THR A 1 235 ? 26.289 4.511 -34.361 1.00 84.12 235 THR A O 1
ATOM 1850 N N . THR A 1 236 ? 24.051 4.405 -34.164 1.00 82.31 236 THR A N 1
ATOM 1851 C CA . THR A 1 236 ? 23.845 3.625 -35.397 1.00 82.31 236 THR A CA 1
ATOM 1852 C C . THR A 1 236 ? 24.268 4.439 -36.621 1.00 82.31 236 THR A C 1
ATOM 1854 O O . THR A 1 236 ? 25.119 3.988 -37.377 1.00 82.31 236 THR A O 1
ATOM 1857 N N . ILE A 1 237 ? 23.805 5.690 -36.737 1.00 82.44 237 ILE A N 1
ATOM 1858 C CA . ILE A 1 237 ? 24.199 6.579 -37.842 1.00 82.44 237 ILE A CA 1
ATOM 1859 C C . ILE A 1 237 ? 25.705 6.828 -37.851 1.00 82.44 237 ILE A C 1
ATOM 1861 O O . ILE A 1 237 ? 26.325 6.793 -38.906 1.00 82.44 237 ILE A O 1
ATOM 1865 N N . MET A 1 238 ? 26.317 7.091 -36.693 1.00 77.50 238 MET A N 1
ATOM 1866 C CA . MET A 1 238 ? 27.765 7.310 -36.638 1.00 77.50 238 MET A CA 1
ATOM 1867 C C . MET A 1 238 ? 28.539 6.071 -37.103 1.00 77.50 238 MET A C 1
ATOM 1869 O O . MET A 1 238 ? 29.549 6.213 -37.784 1.00 77.50 238 MET A O 1
ATOM 1873 N N . SER A 1 239 ? 28.062 4.868 -36.773 1.00 77.75 239 SER A N 1
ATOM 1874 C CA . SER A 1 239 ? 28.652 3.617 -37.256 1.00 77.75 239 SER A CA 1
ATOM 1875 C C . SER A 1 239 ? 28.506 3.466 -38.773 1.00 77.75 239 SER A C 1
ATOM 1877 O O . SER A 1 239 ? 29.480 3.133 -39.443 1.00 77.75 239 SER A O 1
ATOM 1879 N N . ASP A 1 240 ? 27.323 3.754 -39.318 1.00 76.94 240 ASP A N 1
ATOM 1880 C CA . ASP A 1 240 ? 27.035 3.616 -40.750 1.00 76.94 240 ASP A CA 1
ATOM 1881 C C . ASP A 1 240 ? 27.805 4.646 -41.594 1.00 76.94 240 ASP A C 1
ATOM 1883 O O . ASP A 1 240 ? 28.391 4.302 -42.620 1.00 76.94 240 ASP A O 1
ATOM 1887 N N . LEU A 1 241 ? 27.882 5.902 -41.134 1.00 75.56 241 LEU A N 1
ATOM 1888 C CA . LEU A 1 241 ? 28.658 6.957 -41.793 1.00 75.56 241 LEU A CA 1
ATOM 1889 C C . LEU A 1 241 ? 30.155 6.642 -41.810 1.00 75.56 241 LEU A C 1
ATOM 1891 O O . LEU A 1 241 ? 30.817 6.921 -42.802 1.00 75.56 241 LEU A O 1
ATOM 1895 N N . LEU A 1 242 ? 30.695 6.063 -40.733 1.00 70.00 242 LEU A N 1
ATOM 1896 C CA . LEU A 1 242 ? 32.101 5.656 -40.684 1.00 70.00 242 LEU A CA 1
ATOM 1897 C C . LEU A 1 242 ? 32.381 4.437 -41.573 1.00 70.00 242 LEU A C 1
ATOM 1899 O O . LEU A 1 242 ? 33.455 4.367 -42.160 1.00 70.00 242 LEU A O 1
ATOM 1903 N N . ALA A 1 243 ? 31.433 3.503 -41.699 1.00 69.81 243 ALA A N 1
ATOM 1904 C CA . ALA A 1 243 ? 31.570 2.332 -42.567 1.00 69.81 243 ALA A CA 1
ATOM 1905 C C . ALA A 1 243 ? 31.467 2.674 -44.066 1.00 69.81 243 ALA A C 1
ATOM 1907 O O . ALA A 1 243 ? 32.051 1.980 -44.893 1.00 69.81 243 ALA A O 1
ATOM 1908 N N . GLY A 1 244 ? 30.741 3.741 -44.420 1.00 66.38 244 GLY A N 1
ATOM 1909 C CA . GLY A 1 244 ? 30.608 4.224 -45.799 1.00 66.38 244 GLY A CA 1
ATOM 1910 C C . GLY A 1 244 ? 31.810 5.017 -46.327 1.00 66.38 244 GLY A C 1
ATOM 1911 O O . GLY A 1 244 ? 31.833 5.359 -47.509 1.00 66.38 244 GLY A O 1
ATOM 1912 N N . ILE A 1 245 ? 32.798 5.326 -45.480 1.00 66.00 245 ILE A N 1
ATOM 1913 C CA . ILE A 1 245 ? 34.016 6.035 -45.878 1.00 66.00 245 ILE A CA 1
ATOM 1914 C C . ILE A 1 245 ? 35.150 5.010 -45.965 1.00 66.00 245 ILE A C 1
ATOM 1916 O O . ILE A 1 245 ? 35.745 4.633 -44.958 1.00 66.00 245 ILE A O 1
ATOM 1920 N N . ASP A 1 246 ? 35.466 4.577 -47.183 1.00 60.59 246 ASP A N 1
ATOM 1921 C CA . ASP A 1 246 ? 36.652 3.768 -47.468 1.00 60.59 246 ASP A CA 1
ATOM 1922 C C . ASP A 1 246 ? 37.883 4.687 -47.393 1.00 60.59 246 ASP A C 1
ATOM 1924 O O . ASP A 1 246 ? 38.221 5.382 -48.353 1.00 60.59 246 ASP A O 1
ATOM 1928 N N . ILE A 1 247 ? 38.476 4.825 -46.201 1.00 66.06 247 ILE A N 1
ATOM 1929 C CA . ILE A 1 247 ? 39.632 5.705 -45.988 1.00 66.06 247 ILE A CA 1
ATOM 1930 C C . ILE A 1 247 ? 40.906 4.915 -46.317 1.00 66.06 247 ILE A C 1
ATOM 1932 O O . ILE A 1 247 ? 41.233 3.982 -45.581 1.00 66.06 247 ILE A O 1
ATOM 1936 N N . PRO A 1 248 ? 41.683 5.302 -47.348 1.00 68.00 248 PRO A N 1
ATOM 1937 C CA . PRO A 1 248 ? 42.981 4.690 -47.615 1.00 68.00 248 PRO A CA 1
ATOM 1938 C C . PRO A 1 248 ? 43.892 4.816 -46.385 1.00 68.00 248 PRO A C 1
ATOM 1940 O O . PRO A 1 248 ? 44.034 5.910 -45.827 1.00 68.00 248 PRO A O 1
ATOM 1943 N N . GLU A 1 249 ? 44.539 3.720 -45.970 1.00 63.38 249 GLU A N 1
ATOM 1944 C CA . GLU A 1 249 ? 45.351 3.645 -44.737 1.00 63.38 249 GLU A CA 1
ATOM 1945 C C . GLU A 1 249 ? 46.448 4.731 -44.639 1.00 63.38 249 GLU A C 1
ATOM 1947 O O . GLU A 1 249 ? 46.861 5.116 -43.542 1.00 63.38 249 GLU A O 1
ATOM 1952 N N . GLU A 1 250 ? 46.893 5.284 -45.770 1.00 64.19 250 GLU A N 1
ATOM 1953 C CA . GLU A 1 250 ? 47.871 6.378 -45.859 1.00 64.19 250 GLU A CA 1
ATOM 1954 C C . GLU A 1 250 ? 47.349 7.738 -45.353 1.00 64.19 250 GLU A C 1
ATOM 1956 O O . GLU A 1 250 ? 48.109 8.517 -44.764 1.00 64.19 250 GLU A O 1
ATOM 1961 N N . VAL A 1 251 ? 46.048 8.018 -45.498 1.00 63.06 251 VAL A N 1
ATOM 1962 C CA . VAL A 1 251 ? 45.422 9.282 -45.058 1.00 63.06 251 VAL A CA 1
ATOM 1963 C C . VAL A 1 251 ? 45.185 9.285 -43.542 1.00 63.06 251 VAL A C 1
ATOM 1965 O O . VAL A 1 251 ? 45.325 10.319 -42.885 1.00 63.06 251 VAL A O 1
ATOM 1968 N N . LEU A 1 252 ? 44.915 8.115 -42.950 1.00 62.53 252 LEU A N 1
ATOM 1969 C CA . LEU A 1 252 ? 44.749 7.943 -41.497 1.00 62.53 252 LEU A CA 1
ATOM 1970 C C . LEU A 1 252 ? 46.061 8.118 -40.719 1.00 62.53 252 LEU A C 1
ATOM 1972 O O . LEU A 1 252 ? 46.040 8.499 -39.549 1.00 62.53 252 LEU A O 1
ATOM 1976 N N . ARG A 1 253 ? 47.208 7.856 -41.358 1.00 59.41 253 ARG A N 1
ATOM 1977 C CA . ARG A 1 253 ? 48.541 8.002 -40.745 1.00 59.41 253 ARG A CA 1
ATOM 1978 C C . ARG A 1 253 ? 49.076 9.433 -40.777 1.00 59.41 253 ARG A C 1
ATOM 1980 O O . ARG A 1 253 ? 49.908 9.779 -39.943 1.00 59.41 253 ARG A O 1
ATOM 1987 N N . THR A 1 254 ? 48.611 10.246 -41.722 1.00 64.19 254 THR A N 1
ATOM 1988 C CA . THR A 1 254 ? 49.083 11.623 -41.960 1.00 64.19 254 THR A CA 1
ATOM 1989 C C . THR A 1 254 ? 48.136 12.695 -41.414 1.00 64.19 254 THR A C 1
ATOM 1991 O O . THR A 1 254 ? 48.537 13.847 -41.249 1.00 64.19 254 THR A O 1
ATOM 1994 N N . SER A 1 255 ? 46.899 12.329 -41.071 1.00 62.41 255 SER A N 1
ATOM 1995 C CA . SER A 1 255 ? 45.908 13.248 -40.507 1.00 62.41 255 SER A CA 1
ATOM 1996 C C . SER A 1 255 ? 46.128 13.503 -39.009 1.00 62.41 255 SER A C 1
ATOM 1998 O O . SER A 1 255 ? 46.221 12.577 -38.207 1.00 62.41 255 SER A O 1
ATOM 2000 N N . PHE A 1 256 ? 46.131 14.779 -38.604 1.00 58.03 256 PHE A N 1
ATOM 2001 C CA . PHE A 1 256 ? 46.188 15.204 -37.192 1.00 58.03 256 PHE A CA 1
ATOM 2002 C C . PHE A 1 256 ? 44.947 14.797 -36.379 1.00 58.03 256 PHE A C 1
ATOM 2004 O O . PHE A 1 256 ? 44.992 14.749 -35.149 1.00 58.03 256 PHE A O 1
ATOM 2011 N N . ILE A 1 257 ? 43.841 14.480 -37.057 1.00 63.66 257 ILE A N 1
ATOM 2012 C CA . ILE A 1 257 ? 42.632 13.925 -36.454 1.00 63.66 257 ILE A CA 1
ATOM 2013 C C . ILE A 1 257 ? 42.749 12.403 -36.526 1.00 63.66 257 ILE A C 1
ATOM 2015 O O . ILE A 1 257 ? 42.508 11.800 -37.570 1.00 63.66 257 ILE A O 1
ATOM 2019 N N . LYS A 1 258 ? 43.103 11.773 -35.401 1.00 58.31 258 LYS A N 1
ATOM 2020 C CA . LYS A 1 258 ? 42.952 10.324 -35.231 1.00 58.31 258 LYS A CA 1
ATOM 2021 C C . LYS A 1 258 ? 41.461 10.007 -35.153 1.00 58.31 258 LYS A C 1
ATOM 2023 O O . LYS A 1 258 ? 40.899 9.941 -34.059 1.00 58.31 258 LYS A O 1
ATOM 2028 N N . LEU A 1 259 ? 40.820 9.841 -36.308 1.00 54.75 259 LEU A N 1
ATOM 2029 C CA . LEU A 1 259 ? 39.486 9.264 -36.396 1.00 54.75 259 LEU A CA 1
ATOM 2030 C C . LEU A 1 259 ? 39.618 7.796 -35.980 1.00 54.75 259 LEU A C 1
ATOM 2032 O O . LEU A 1 259 ? 39.930 6.916 -36.776 1.00 54.75 259 LEU A O 1
ATOM 2036 N N . SER A 1 260 ? 39.516 7.554 -34.678 1.00 53.03 260 SER A N 1
ATOM 2037 C CA . SER A 1 260 ? 39.465 6.203 -34.143 1.00 53.03 260 SER A CA 1
ATOM 2038 C C . SER A 1 260 ? 38.128 5.624 -34.579 1.00 53.03 260 SER A C 1
ATOM 2040 O O . SER A 1 260 ? 37.088 6.241 -34.351 1.00 53.03 260 SER A O 1
ATOM 2042 N N . SER A 1 261 ? 38.155 4.461 -35.231 1.00 51.12 261 SER A N 1
ATOM 2043 C CA . SER A 1 261 ? 36.959 3.649 -35.435 1.00 51.12 261 SER A CA 1
ATOM 2044 C C . SER A 1 261 ? 36.227 3.575 -34.097 1.00 51.12 261 SER A C 1
ATOM 2046 O O . SER A 1 261 ? 36.798 3.075 -33.122 1.00 51.12 261 SER A O 1
ATOM 2048 N N . SER A 1 262 ? 35.028 4.154 -34.023 1.00 51.72 262 SER A N 1
ATOM 2049 C CA . SER A 1 262 ? 34.223 4.160 -32.804 1.00 51.72 262 SER A CA 1
ATOM 2050 C C . SER A 1 262 ? 34.127 2.728 -32.285 1.00 51.72 262 SER A C 1
ATOM 2052 O O . SER A 1 262 ? 33.521 1.871 -32.919 1.00 51.72 262 SER A O 1
ATOM 2054 N N . SER A 1 263 ? 34.742 2.452 -31.135 1.00 57.88 263 SER A N 1
ATOM 2055 C CA . SER A 1 263 ? 34.731 1.128 -30.501 1.00 57.88 263 SER A CA 1
ATOM 2056 C C . SER A 1 263 ? 33.377 0.786 -29.872 1.00 57.88 263 SER A C 1
ATOM 2058 O O . SER A 1 263 ? 33.199 -0.294 -29.308 1.00 57.88 263 SER A O 1
ATOM 2060 N N . ILE A 1 264 ? 32.414 1.707 -29.946 1.00 68.06 264 ILE A N 1
ATOM 2061 C CA . ILE A 1 264 ? 31.084 1.552 -29.375 1.00 68.06 264 ILE A CA 1
ATOM 2062 C C . ILE A 1 264 ? 30.172 0.952 -30.446 1.00 68.06 264 ILE A C 1
ATOM 2064 O O . ILE A 1 264 ? 29.642 1.665 -31.297 1.00 68.06 264 ILE A O 1
ATOM 2068 N N . SER A 1 265 ? 29.985 -0.368 -30.381 1.00 77.31 265 SER A N 1
ATOM 2069 C CA . SER A 1 265 ? 29.030 -1.077 -31.237 1.00 77.31 265 SER A CA 1
ATOM 2070 C C . SER A 1 265 ? 27.589 -0.612 -30.951 1.00 77.31 265 SER A C 1
ATOM 2072 O O . SER A 1 265 ? 27.209 -0.492 -29.777 1.00 77.31 265 SER A O 1
ATOM 2074 N N . PRO A 1 266 ? 26.745 -0.409 -31.980 1.00 77.94 266 PRO A N 1
ATOM 2075 C CA . PRO A 1 266 ? 25.312 -0.159 -31.807 1.00 77.94 266 PRO A CA 1
ATOM 2076 C C . PRO A 1 266 ? 24.611 -1.219 -30.939 1.00 77.94 266 PRO A C 1
ATOM 2078 O O . PRO A 1 266 ? 23.683 -0.909 -30.186 1.00 77.94 266 PRO A O 1
ATOM 2081 N N . GLU A 1 267 ? 25.087 -2.466 -30.980 1.00 79.25 267 GLU A N 1
ATOM 2082 C CA . GLU A 1 267 ? 24.571 -3.560 -30.150 1.00 79.25 267 GLU A CA 1
ATOM 2083 C C . GLU A 1 267 ? 24.862 -3.344 -28.662 1.00 79.25 267 GLU A C 1
ATOM 2085 O O . GLU A 1 267 ? 23.992 -3.580 -27.819 1.00 79.25 267 GLU A O 1
ATOM 2090 N N . PHE A 1 268 ? 26.050 -2.824 -28.337 1.00 82.44 268 PHE A N 1
ATOM 2091 C CA . PHE A 1 268 ? 26.428 -2.501 -26.964 1.00 82.44 268 PHE A CA 1
ATOM 2092 C C . PHE A 1 268 ? 25.536 -1.396 -26.389 1.00 82.44 268 PHE A C 1
ATOM 2094 O O . PHE A 1 268 ? 25.049 -1.529 -25.268 1.00 82.44 268 PHE A O 1
ATOM 2101 N N . VAL A 1 269 ? 25.252 -0.339 -27.160 1.00 84.31 269 VAL A N 1
ATOM 2102 C CA . VAL A 1 269 ? 24.365 0.753 -26.714 1.00 84.31 269 VAL A CA 1
ATOM 2103 C C . VAL A 1 269 ? 22.938 0.262 -26.506 1.00 84.31 269 VAL A C 1
ATOM 2105 O O . VAL A 1 269 ? 22.294 0.649 -25.533 1.00 84.31 269 VAL A O 1
ATOM 2108 N N . ASN A 1 270 ? 22.448 -0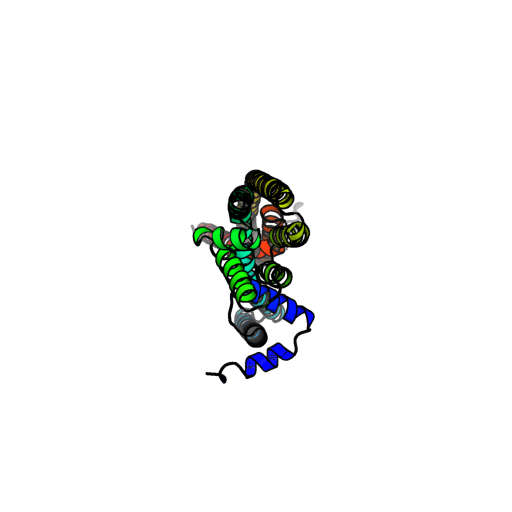.626 -27.372 1.00 83.44 270 ASN A N 1
ATOM 2109 C CA . ASN A 1 270 ? 21.131 -1.238 -27.214 1.00 83.44 270 ASN A CA 1
ATOM 2110 C C . ASN A 1 270 ? 21.048 -2.091 -25.937 1.00 83.44 270 ASN A C 1
ATOM 2112 O O . ASN A 1 270 ? 20.138 -1.918 -25.125 1.00 83.44 270 ASN A O 1
ATOM 2116 N N . PHE A 1 271 ? 22.028 -2.970 -25.716 1.00 83.25 271 PHE A N 1
ATOM 2117 C CA . PHE A 1 271 ? 22.094 -3.767 -24.492 1.00 83.25 271 PHE A CA 1
ATOM 2118 C C . PHE A 1 271 ? 22.179 -2.874 -23.246 1.00 83.25 271 PHE A C 1
ATOM 2120 O O . PHE A 1 271 ? 21.432 -3.066 -22.284 1.00 83.25 271 PHE A O 1
ATOM 2127 N N . PHE A 1 272 ? 23.031 -1.848 -23.289 1.00 86.12 272 PHE A N 1
ATOM 2128 C CA . PHE A 1 272 ? 23.188 -0.876 -22.214 1.00 86.12 272 PHE A CA 1
ATOM 2129 C C . PHE A 1 272 ? 21.889 -0.110 -21.927 1.00 86.12 272 PHE A C 1
ATOM 2131 O O . PHE A 1 272 ? 21.524 0.051 -20.761 1.00 86.12 272 PHE A O 1
ATOM 2138 N N . ALA A 1 273 ? 21.161 0.325 -22.959 1.00 88.38 273 ALA A N 1
ATOM 2139 C CA . ALA A 1 273 ? 19.885 1.024 -22.829 1.00 88.38 273 ALA A CA 1
ATOM 2140 C C . ALA A 1 273 ? 18.815 0.142 -22.172 1.00 88.38 273 ALA A C 1
ATOM 2142 O O . ALA A 1 273 ? 18.201 0.552 -21.186 1.00 88.38 273 ALA A O 1
ATOM 2143 N N . ILE A 1 274 ? 18.629 -1.090 -22.660 1.00 86.25 274 ILE A N 1
ATOM 2144 C CA . ILE A 1 274 ? 17.654 -2.038 -22.100 1.00 86.25 274 ILE A CA 1
ATOM 2145 C C . ILE A 1 274 ? 17.993 -2.356 -20.641 1.00 86.25 274 ILE A C 1
ATOM 2147 O O . ILE A 1 274 ? 17.103 -2.366 -19.784 1.00 86.25 274 ILE A O 1
ATOM 2151 N N . PHE A 1 275 ? 19.274 -2.578 -20.339 1.00 86.69 275 PHE A N 1
ATOM 2152 C CA . PHE A 1 275 ? 19.738 -2.840 -18.982 1.00 86.69 275 PHE A CA 1
ATOM 2153 C C . PHE A 1 275 ? 19.454 -1.654 -18.047 1.00 86.69 275 PHE A C 1
ATOM 2155 O O . PHE A 1 275 ? 18.808 -1.829 -17.011 1.00 86.69 275 PHE A O 1
ATOM 2162 N N . ASN A 1 276 ? 19.850 -0.435 -18.430 1.00 89.69 276 ASN A N 1
ATOM 2163 C CA . ASN A 1 276 ? 19.636 0.762 -17.612 1.00 89.69 276 ASN A CA 1
ATOM 2164 C C . ASN A 1 276 ? 18.156 1.096 -17.428 1.00 89.69 276 ASN A C 1
ATOM 2166 O O . ASN A 1 276 ? 17.754 1.468 -16.324 1.00 89.69 276 ASN A O 1
ATOM 2170 N N . LEU A 1 277 ? 17.332 0.943 -18.467 1.00 90.44 277 LEU A N 1
ATOM 2171 C CA . LEU A 1 277 ? 15.884 1.135 -18.372 1.00 90.44 277 LEU A CA 1
ATOM 2172 C C . LEU A 1 277 ? 15.249 0.114 -17.431 1.00 90.44 277 LEU A C 1
ATOM 2174 O O . LEU A 1 277 ? 14.430 0.487 -16.594 1.00 90.44 277 LEU A O 1
ATOM 2178 N N . SER A 1 278 ? 15.662 -1.152 -17.502 1.00 86.56 278 SER A N 1
ATOM 2179 C CA . SER A 1 278 ? 15.156 -2.208 -16.618 1.00 86.56 278 SER A CA 1
ATOM 2180 C C . SER A 1 278 ? 15.507 -1.936 -15.155 1.00 86.56 278 SER A C 1
ATOM 2182 O O . SER A 1 278 ? 14.638 -1.991 -14.281 1.00 86.56 278 SER A O 1
ATOM 2184 N N . VAL A 1 279 ? 16.766 -1.573 -14.888 1.00 90.19 279 VAL A N 1
ATOM 2185 C CA . VAL A 1 279 ? 17.246 -1.209 -13.547 1.00 90.19 279 VAL A CA 1
ATOM 2186 C C . VAL A 1 279 ? 16.510 0.029 -13.028 1.00 90.19 279 VAL A C 1
ATOM 2188 O O . VAL A 1 279 ? 16.004 0.031 -11.904 1.00 90.19 279 VAL A O 1
ATOM 2191 N N . SER A 1 280 ? 16.371 1.055 -13.868 1.00 91.12 280 SER A N 1
ATOM 2192 C CA . SER A 1 280 ? 15.674 2.297 -13.525 1.00 91.12 280 SER A CA 1
ATOM 2193 C C . SER A 1 280 ? 14.184 2.066 -13.267 1.00 91.12 280 SER A C 1
ATOM 2195 O O . SER A 1 280 ? 13.636 2.639 -12.330 1.00 91.12 280 SER A O 1
ATOM 2197 N N . CYS A 1 281 ? 13.524 1.180 -14.020 1.00 90.69 281 CYS A N 1
ATOM 2198 C CA . CYS A 1 281 ? 12.131 0.802 -13.776 1.00 90.69 281 CYS A CA 1
ATOM 2199 C C . CYS A 1 281 ? 11.964 0.060 -12.447 1.00 90.69 281 CYS A C 1
ATOM 2201 O O . CYS A 1 281 ? 11.002 0.320 -11.719 1.00 90.69 281 CYS A O 1
ATOM 2203 N N . LEU A 1 282 ? 12.897 -0.834 -12.107 1.00 88.94 282 LEU A N 1
ATOM 2204 C CA . LEU A 1 282 ? 12.883 -1.578 -10.848 1.00 88.94 282 LEU A CA 1
ATOM 2205 C C . LEU A 1 282 ? 13.022 -0.636 -9.646 1.00 88.94 282 LEU A C 1
ATOM 2207 O O . LEU A 1 282 ? 12.144 -0.611 -8.778 1.00 88.94 282 LEU A O 1
ATOM 2211 N N . PHE A 1 283 ? 14.078 0.181 -9.615 1.00 90.94 283 PHE A N 1
ATOM 2212 C CA . PHE A 1 283 ? 14.314 1.106 -8.504 1.00 90.94 283 PHE A CA 1
ATOM 2213 C C . PHE A 1 283 ? 13.296 2.245 -8.479 1.00 90.94 283 PHE A C 1
ATOM 2215 O O . PHE A 1 283 ? 12.771 2.572 -7.416 1.00 90.94 283 PHE A O 1
ATOM 2222 N N . GLY A 1 284 ? 12.938 2.787 -9.641 1.00 91.00 284 GLY A N 1
ATOM 2223 C CA . GLY A 1 284 ? 11.913 3.814 -9.783 1.00 91.00 284 GLY A CA 1
ATOM 2224 C C . GLY A 1 284 ? 10.570 3.388 -9.215 1.00 91.00 284 GLY A C 1
ATOM 2225 O O . GLY A 1 284 ? 9.967 4.113 -8.429 1.00 91.00 284 GLY A O 1
ATOM 2226 N N . SER A 1 285 ? 10.133 2.168 -9.524 1.00 89.88 285 SER A N 1
ATOM 2227 C CA . SER A 1 285 ? 8.885 1.616 -8.991 1.00 89.88 285 SER A CA 1
ATOM 2228 C C . SER A 1 285 ? 8.928 1.428 -7.473 1.00 89.88 285 SER A C 1
ATOM 2230 O O . SER A 1 285 ? 7.942 1.701 -6.786 1.00 89.88 285 SER A O 1
ATOM 2232 N N . MET A 1 286 ? 10.072 1.008 -6.920 1.00 89.94 286 MET A N 1
ATOM 2233 C CA . MET A 1 286 ? 10.262 0.903 -5.469 1.00 89.94 286 MET A CA 1
ATOM 2234 C C . MET A 1 286 ? 10.230 2.274 -4.786 1.00 89.94 286 MET A C 1
ATOM 2236 O O . MET A 1 286 ? 9.580 2.407 -3.746 1.00 89.94 286 MET A O 1
ATOM 2240 N N . ILE A 1 287 ? 10.871 3.287 -5.380 1.00 92.19 287 ILE A N 1
ATOM 2241 C CA . ILE A 1 287 ? 10.847 4.675 -4.899 1.00 92.19 287 ILE A CA 1
ATOM 2242 C C . ILE A 1 287 ? 9.413 5.207 -4.929 1.00 92.19 287 ILE A C 1
ATOM 2244 O O . ILE A 1 287 ? 8.926 5.681 -3.907 1.00 92.19 287 ILE A O 1
ATOM 2248 N N . ILE A 1 288 ? 8.694 5.040 -6.044 1.00 90.25 288 ILE A N 1
ATOM 2249 C CA . ILE A 1 288 ? 7.283 5.432 -6.163 1.00 90.25 288 ILE A CA 1
ATOM 2250 C C . ILE A 1 288 ? 6.440 4.769 -5.063 1.00 90.25 288 ILE A C 1
ATOM 2252 O O . ILE A 1 288 ? 5.629 5.431 -4.421 1.00 90.25 288 ILE A O 1
ATOM 2256 N N . GLY A 1 289 ? 6.652 3.480 -4.783 1.00 87.00 289 GLY A N 1
ATOM 2257 C CA . GLY A 1 289 ? 5.956 2.782 -3.697 1.00 87.00 289 GLY A CA 1
ATOM 2258 C C . GLY A 1 289 ? 6.283 3.308 -2.300 1.00 87.00 289 GLY A C 1
ATOM 2259 O O . GLY A 1 289 ? 5.383 3.466 -1.468 1.00 87.00 289 GLY A O 1
ATOM 2260 N N . MET A 1 290 ? 7.562 3.591 -2.044 1.00 87.50 290 MET A N 1
ATOM 2261 C CA . MET A 1 290 ? 8.032 4.168 -0.784 1.00 87.50 290 MET A CA 1
ATOM 2262 C C . MET A 1 290 ? 7.413 5.546 -0.549 1.00 87.50 290 MET A C 1
ATOM 2264 O O . MET A 1 290 ? 6.945 5.826 0.549 1.00 87.50 290 MET A O 1
ATOM 2268 N N . ILE A 1 291 ? 7.344 6.350 -1.604 1.00 88.62 291 ILE A N 1
ATOM 2269 C CA . ILE A 1 291 ? 6.768 7.687 -1.610 1.00 88.62 291 ILE A CA 1
ATOM 2270 C C . ILE A 1 291 ? 5.236 7.627 -1.425 1.00 88.62 291 ILE A C 1
ATOM 2272 O O . ILE A 1 291 ? 4.706 8.272 -0.527 1.00 88.62 291 ILE A O 1
ATOM 2276 N N . GLU A 1 292 ? 4.511 6.799 -2.191 1.00 83.69 292 GLU A N 1
ATOM 2277 C CA . GLU A 1 292 ? 3.037 6.717 -2.121 1.00 83.69 292 GLU A CA 1
ATOM 2278 C C . GLU A 1 292 ? 2.533 6.170 -0.779 1.00 83.69 292 GLU A C 1
ATOM 2280 O O . GLU A 1 292 ? 1.477 6.563 -0.282 1.00 83.69 292 GLU A O 1
ATOM 2285 N N . SER A 1 293 ? 3.236 5.183 -0.226 1.00 76.88 293 SER A N 1
ATOM 2286 C CA . SER A 1 293 ? 2.648 4.294 0.780 1.00 76.88 293 SER A CA 1
ATOM 2287 C C . SER A 1 293 ? 3.581 3.918 1.929 1.00 76.88 293 SER A C 1
ATOM 2289 O O . SER A 1 293 ? 3.231 3.062 2.747 1.00 76.88 293 SER A O 1
ATOM 2291 N N . GLY A 1 294 ? 4.758 4.546 2.002 1.00 80.62 294 GLY A N 1
ATOM 2292 C CA . GLY A 1 294 ? 5.744 4.359 3.068 1.00 80.62 294 GLY A CA 1
ATOM 2293 C C . GLY A 1 294 ? 6.484 3.020 3.026 1.00 80.62 294 GLY A C 1
ATOM 2294 O O . GLY A 1 294 ? 7.269 2.724 3.922 1.00 80.62 294 GLY A O 1
ATOM 2295 N N . SER A 1 295 ? 6.239 2.175 2.017 1.00 80.38 295 SER A N 1
ATOM 2296 C CA . SER A 1 295 ? 6.865 0.857 1.897 1.00 80.38 295 SER A CA 1
ATOM 2297 C C . SER A 1 295 ? 7.280 0.563 0.463 1.00 80.38 295 SER A C 1
ATOM 2299 O O . SER A 1 295 ? 6.444 0.524 -0.438 1.00 80.38 295 SER A O 1
ATOM 2301 N N . ALA A 1 296 ? 8.558 0.232 0.267 1.00 79.75 296 ALA A N 1
ATOM 2302 C CA . ALA A 1 296 ? 9.085 -0.187 -1.033 1.00 79.75 296 ALA A CA 1
ATOM 2303 C C . ALA A 1 296 ? 8.344 -1.410 -1.607 1.00 79.75 296 ALA A C 1
ATOM 2305 O O . ALA A 1 296 ? 8.179 -1.522 -2.819 1.00 79.75 296 ALA A O 1
ATOM 2306 N N . LYS A 1 297 ? 7.819 -2.296 -0.743 1.00 74.50 297 LYS A N 1
ATOM 2307 C CA . LYS A 1 297 ? 7.085 -3.507 -1.153 1.00 74.50 297 LYS A CA 1
ATOM 2308 C C . LYS A 1 297 ? 5.831 -3.188 -1.965 1.00 74.50 297 LYS A C 1
ATOM 2310 O O . LYS A 1 297 ? 5.492 -3.919 -2.887 1.00 74.50 297 LYS A O 1
ATOM 2315 N N . LYS A 1 298 ? 5.157 -2.079 -1.656 1.00 74.94 298 LYS A N 1
ATOM 2316 C CA . LYS A 1 298 ? 3.964 -1.635 -2.387 1.00 74.94 298 LYS A CA 1
ATOM 2317 C C . LYS A 1 298 ? 4.301 -1.064 -3.767 1.00 74.94 298 LYS A C 1
ATOM 2319 O O . LYS A 1 298 ? 3.412 -0.985 -4.609 1.00 74.94 298 LYS A O 1
ATOM 2324 N N . GLY A 1 299 ? 5.568 -0.725 -4.010 1.00 81.94 299 GLY A N 1
ATOM 2325 C CA . GLY A 1 299 ? 6.078 -0.232 -5.289 1.00 81.94 299 GLY A CA 1
ATOM 2326 C C . GLY A 1 299 ? 6.190 -1.296 -6.374 1.00 81.94 299 GLY A C 1
ATOM 2327 O O . GLY A 1 299 ? 6.115 -0.987 -7.556 1.00 81.94 299 GLY A O 1
ATOM 2328 N N . LEU A 1 300 ? 6.268 -2.571 -5.987 1.00 80.56 300 LEU A N 1
ATOM 2329 C CA . LEU A 1 300 ? 6.399 -3.698 -6.916 1.00 80.56 300 LEU A CA 1
ATOM 2330 C C . LEU A 1 300 ? 5.256 -3.766 -7.940 1.00 80.56 300 LEU A C 1
ATOM 2332 O O . LEU A 1 300 ? 5.463 -4.227 -9.059 1.00 80.56 300 LEU A O 1
ATOM 2336 N N . LYS A 1 301 ? 4.066 -3.258 -7.585 1.00 79.62 301 LYS A N 1
ATOM 2337 C CA . LYS A 1 301 ? 2.894 -3.219 -8.478 1.00 79.62 301 LYS A CA 1
ATOM 2338 C C . LYS A 1 301 ? 3.128 -2.329 -9.702 1.00 79.62 301 LYS A C 1
ATOM 2340 O O . LYS A 1 301 ? 2.461 -2.508 -10.714 1.00 79.62 301 LYS A O 1
ATOM 2345 N N . PHE A 1 302 ? 4.057 -1.379 -9.600 1.00 81.25 302 PHE A N 1
ATOM 2346 C CA . PHE A 1 302 ? 4.379 -0.438 -10.664 1.00 81.25 302 PHE A CA 1
ATOM 2347 C C . PHE A 1 302 ? 5.461 -0.954 -11.615 1.00 81.25 302 PHE A C 1
ATOM 2349 O O . PHE A 1 302 ? 5.530 -0.454 -12.730 1.00 81.25 302 PHE A O 1
ATOM 2356 N N . ILE A 1 303 ? 6.231 -1.987 -11.239 1.00 83.31 303 ILE A N 1
ATOM 2357 C CA . ILE A 1 303 ? 7.343 -2.486 -12.066 1.00 83.31 303 ILE A CA 1
ATOM 2358 C C . ILE A 1 303 ? 6.842 -2.914 -13.443 1.00 83.31 303 ILE A C 1
ATOM 2360 O O . ILE A 1 303 ? 7.374 -2.460 -14.448 1.00 83.31 303 ILE A O 1
ATOM 2364 N N . LEU A 1 304 ? 5.803 -3.751 -13.500 1.00 78.50 304 LEU A N 1
ATOM 2365 C CA . LEU A 1 304 ? 5.309 -4.292 -14.766 1.00 78.50 304 LEU A CA 1
ATOM 2366 C C . LEU A 1 304 ? 4.746 -3.214 -15.710 1.00 78.50 304 LEU A C 1
ATOM 2368 O O . LEU A 1 304 ? 5.218 -3.140 -16.843 1.00 78.50 304 LEU A O 1
ATOM 2372 N N . PRO A 1 305 ? 3.785 -2.362 -15.294 1.00 79.31 305 PRO A N 1
ATOM 2373 C CA . PRO A 1 305 ? 3.254 -1.338 -16.189 1.00 79.31 305 PRO A CA 1
ATOM 2374 C C . PRO A 1 305 ? 4.322 -0.321 -16.607 1.00 79.31 305 PRO A C 1
ATOM 2376 O O . PRO A 1 305 ? 4.336 0.091 -17.764 1.00 79.31 305 PRO A O 1
ATOM 2379 N N . LEU A 1 306 ? 5.238 0.051 -15.704 1.00 82.56 306 LEU A N 1
ATOM 2380 C CA . LEU A 1 306 ? 6.301 1.005 -16.014 1.00 82.56 306 LEU A CA 1
ATOM 2381 C C . LEU A 1 306 ? 7.316 0.412 -16.997 1.00 82.56 306 LEU A C 1
ATOM 2383 O O . LEU A 1 306 ? 7.692 1.083 -17.949 1.00 82.56 306 LEU A O 1
ATOM 2387 N N . LEU A 1 307 ? 7.703 -0.852 -16.815 1.00 85.69 307 LEU A N 1
ATOM 2388 C CA . LEU A 1 307 ? 8.637 -1.553 -17.696 1.00 85.69 307 LEU A CA 1
ATOM 2389 C C . LEU A 1 307 ? 8.047 -1.750 -19.096 1.00 85.69 307 LEU A C 1
ATOM 2391 O O . LEU A 1 307 ? 8.726 -1.468 -20.080 1.00 85.69 307 LEU A O 1
ATOM 2395 N N . VAL A 1 308 ? 6.779 -2.165 -19.200 1.00 79.19 308 VAL A N 1
ATOM 2396 C CA . VAL A 1 308 ? 6.085 -2.310 -20.493 1.00 79.19 308 VAL A CA 1
ATOM 2397 C C . VAL A 1 308 ? 5.978 -0.965 -21.210 1.00 79.19 308 VAL A C 1
ATOM 2399 O O . VAL A 1 308 ? 6.269 -0.887 -22.400 1.00 79.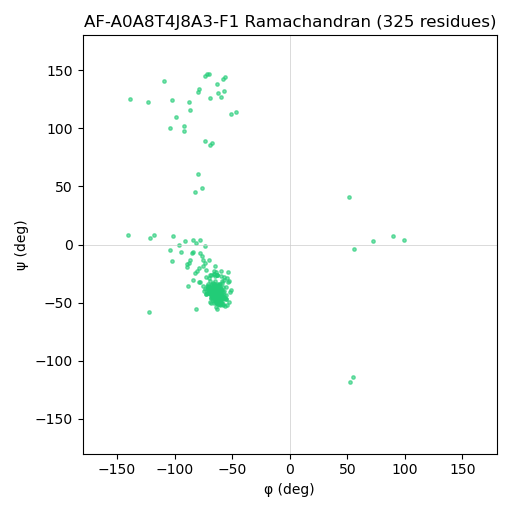19 308 VAL A O 1
ATOM 2402 N N . CYS A 1 309 ? 5.612 0.099 -20.491 1.00 80.31 309 CYS A N 1
ATOM 2403 C CA . CYS A 1 309 ? 5.548 1.446 -21.054 1.00 80.31 309 CYS A CA 1
ATOM 2404 C C . CYS A 1 309 ? 6.928 1.924 -21.528 1.00 80.31 309 CYS A C 1
ATOM 2406 O O . CYS A 1 309 ? 7.076 2.370 -22.660 1.00 80.31 309 CYS A O 1
ATOM 2408 N N . SER A 1 310 ? 7.941 1.793 -20.671 1.00 85.88 310 SER A N 1
ATOM 2409 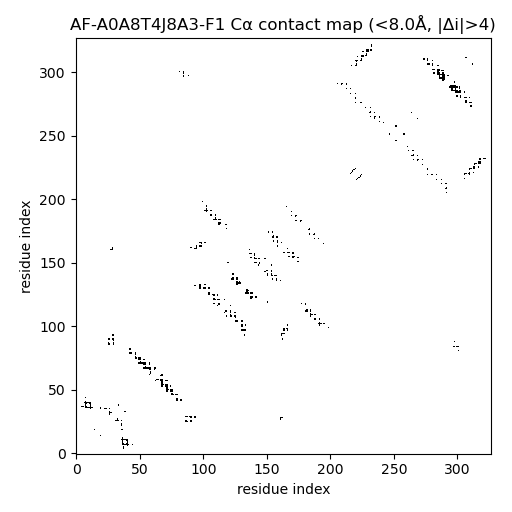C CA . SER A 1 310 ? 9.288 2.320 -20.884 1.00 85.88 310 SER A CA 1
ATOM 2410 C C . SER A 1 310 ? 10.020 1.591 -22.020 1.00 85.88 310 SER A C 1
ATOM 2412 O O . SER A 1 310 ? 10.488 2.224 -22.967 1.00 85.88 310 SER A O 1
ATOM 2414 N N . LEU A 1 311 ? 10.044 0.252 -21.998 1.00 85.88 311 LEU A N 1
ATOM 2415 C CA . LEU A 1 311 ? 10.642 -0.539 -23.080 1.00 85.88 311 LEU A CA 1
ATOM 2416 C C . LEU A 1 311 ? 9.822 -0.454 -24.369 1.00 85.88 311 LEU A C 1
ATOM 2418 O O . LEU A 1 311 ? 10.404 -0.351 -25.445 1.00 85.88 311 LEU A O 1
ATOM 2422 N N . GLY A 1 312 ? 8.489 -0.461 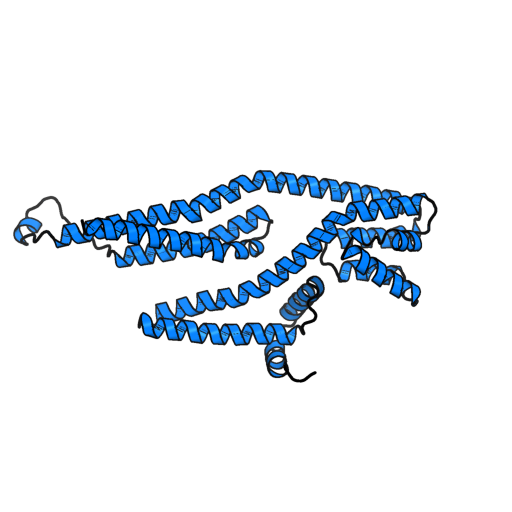-24.276 1.00 76.00 312 GLY A N 1
ATOM 2423 C CA . GLY A 1 312 ? 7.619 -0.307 -25.441 1.00 76.00 312 GLY A CA 1
ATOM 2424 C C . GLY A 1 312 ? 7.884 1.007 -26.174 1.00 76.00 312 GLY A C 1
ATOM 2425 O O . GLY A 1 312 ? 8.044 1.008 -27.393 1.00 76.00 312 GLY A O 1
ATOM 2426 N N . LEU A 1 313 ? 8.017 2.109 -25.431 1.00 86.00 313 LEU A N 1
ATOM 2427 C CA . LEU A 1 313 ? 8.324 3.421 -25.995 1.00 86.00 313 LEU A CA 1
ATOM 2428 C C . LEU A 1 313 ? 9.745 3.484 -26.577 1.00 86.00 313 LEU A C 1
ATOM 2430 O O . LEU A 1 313 ? 9.928 4.044 -27.656 1.00 86.00 313 LEU A O 1
ATOM 2434 N N . TYR A 1 314 ? 10.730 2.856 -25.926 1.00 88.25 314 TYR A N 1
ATOM 2435 C CA . TYR A 1 314 ? 12.096 2.733 -26.450 1.00 88.25 314 TYR A CA 1
ATOM 2436 C C . TYR A 1 314 ? 12.139 1.997 -27.801 1.00 88.25 314 TYR A C 1
ATOM 2438 O O . TYR A 1 314 ? 12.701 2.513 -28.769 1.00 88.25 314 TYR A O 1
ATOM 2446 N N . PHE A 1 315 ? 11.513 0.818 -27.895 1.00 84.94 315 PHE A N 1
ATOM 2447 C CA . PHE A 1 315 ? 11.483 0.041 -29.138 1.00 84.94 315 PHE A CA 1
ATOM 2448 C C . PHE A 1 315 ? 10.683 0.735 -30.241 1.00 84.94 315 PHE A C 1
ATOM 2450 O O . PHE A 1 315 ? 11.108 0.712 -31.395 1.00 84.94 315 PHE A O 1
ATOM 2457 N N . LEU A 1 316 ? 9.565 1.383 -29.898 1.00 80.94 316 LEU A N 1
ATOM 2458 C CA . LEU A 1 316 ? 8.767 2.152 -30.852 1.00 80.94 316 LEU A CA 1
ATOM 2459 C C . LEU A 1 316 ? 9.591 3.295 -31.444 1.00 80.94 316 LEU A C 1
ATOM 2461 O O . LEU A 1 316 ? 9.688 3.404 -32.664 1.00 80.94 316 LEU A O 1
ATOM 2465 N N . LEU A 1 317 ? 10.232 4.108 -30.600 1.00 85.50 317 LEU A N 1
ATOM 2466 C CA . LEU A 1 317 ? 11.081 5.205 -31.064 1.00 85.50 317 LEU A CA 1
ATOM 2467 C C . LEU A 1 317 ? 12.216 4.704 -31.940 1.00 85.50 317 LEU A C 1
ATOM 2469 O O . LEU A 1 317 ? 12.451 5.264 -33.004 1.00 85.50 317 LEU A O 1
ATOM 2473 N N . ARG A 1 318 ? 12.888 3.627 -31.532 1.00 81.00 318 ARG A N 1
ATOM 2474 C CA . ARG A 1 318 ? 13.952 3.043 -32.341 1.00 81.00 318 ARG A CA 1
ATOM 2475 C C . ARG A 1 318 ? 13.439 2.574 -33.700 1.00 81.00 318 ARG A C 1
ATOM 2477 O O . ARG A 1 318 ? 14.092 2.862 -34.692 1.00 81.00 318 ARG A O 1
ATOM 2484 N N . SER A 1 319 ? 12.289 1.901 -33.752 1.00 79.94 319 SER A N 1
ATOM 2485 C CA . SER A 1 319 ? 11.687 1.439 -35.008 1.00 79.94 319 SER A CA 1
ATOM 2486 C C . SER A 1 319 ? 11.341 2.604 -35.937 1.00 79.94 319 SER A C 1
ATOM 2488 O O . SER A 1 319 ? 11.631 2.533 -37.127 1.00 79.94 319 SER A O 1
ATOM 2490 N N . VAL A 1 320 ? 10.744 3.672 -35.396 1.00 84.25 320 VAL A N 1
ATOM 2491 C CA . VAL A 1 320 ? 10.388 4.883 -36.154 1.00 84.25 320 VAL A CA 1
ATOM 2492 C C . VAL A 1 320 ? 11.642 5.591 -36.673 1.00 84.25 320 VAL A C 1
ATOM 2494 O O . VAL A 1 320 ? 11.697 6.003 -37.831 1.00 84.25 320 VAL A O 1
ATOM 2497 N N . LEU A 1 321 ? 12.672 5.699 -35.836 1.00 81.88 321 LEU A N 1
ATOM 2498 C CA . LEU A 1 321 ? 13.931 6.332 -36.212 1.00 81.88 321 LEU A CA 1
ATOM 2499 C C . LEU A 1 321 ? 14.714 5.487 -37.228 1.00 81.88 321 LEU A C 1
ATOM 2501 O O . LEU A 1 321 ? 15.247 6.039 -38.180 1.00 81.88 321 LEU A O 1
ATOM 2505 N N . SER A 1 322 ? 14.731 4.156 -37.111 1.00 71.94 322 SER A N 1
ATOM 2506 C CA . SER A 1 322 ? 15.393 3.297 -38.101 1.00 71.94 322 SER A CA 1
ATOM 2507 C C . SER A 1 322 ? 14.702 3.318 -39.462 1.00 71.94 322 SER A C 1
ATOM 2509 O O . SER A 1 322 ? 15.377 3.251 -40.481 1.00 71.94 322 SER A O 1
ATOM 2511 N N . THR A 1 323 ? 13.370 3.448 -39.515 1.00 73.25 323 THR A N 1
ATOM 2512 C CA . THR A 1 323 ? 12.668 3.612 -40.801 1.00 73.25 323 THR A CA 1
ATOM 2513 C C . THR A 1 323 ? 13.006 4.931 -41.492 1.00 73.25 323 THR A C 1
ATOM 2515 O O . THR A 1 323 ? 12.958 4.991 -42.716 1.00 73.25 323 THR A O 1
ATOM 2518 N N . ALA A 1 324 ? 13.402 5.962 -40.740 1.00 67.25 324 ALA A N 1
ATOM 2519 C CA . ALA A 1 324 ? 13.846 7.232 -41.310 1.00 67.25 324 ALA A CA 1
ATOM 2520 C C . ALA A 1 324 ? 15.207 7.140 -42.030 1.00 67.25 324 ALA A C 1
ATOM 2522 O O . ALA A 1 324 ? 15.543 8.053 -42.768 1.00 67.25 324 ALA A O 1
ATOM 2523 N N . ILE A 1 325 ? 15.969 6.051 -41.848 1.00 56.50 325 ILE A N 1
ATOM 2524 C CA . ILE A 1 325 ? 17.253 5.802 -42.534 1.00 56.50 325 ILE A CA 1
ATOM 2525 C C . ILE A 1 325 ? 17.037 5.305 -43.980 1.00 56.50 325 ILE A C 1
ATOM 2527 O O . ILE A 1 325 ? 17.942 5.385 -44.801 1.00 56.50 325 ILE A O 1
ATOM 2531 N N . VAL A 1 326 ? 15.849 4.779 -44.307 1.00 50.78 326 VAL A N 1
ATOM 2532 C CA . VAL A 1 326 ? 15.565 4.121 -45.603 1.00 50.78 326 VAL A CA 1
ATOM 2533 C C . VAL A 1 326 ? 15.024 5.101 -46.667 1.00 50.78 326 VAL A C 1
ATOM 2535 O O . VAL A 1 326 ? 14.709 4.684 -47.780 1.00 50.78 326 VAL A O 1
ATOM 2538 N N . ILE A 1 327 ? 14.921 6.397 -46.353 1.00 40.50 327 ILE A N 1
ATOM 2539 C CA . ILE A 1 327 ? 14.486 7.469 -47.271 1.00 40.50 327 ILE A CA 1
ATOM 2540 C C . ILE A 1 327 ? 15.658 8.417 -47.507 1.00 40.50 327 ILE A C 1
ATOM 2542 O O . ILE A 1 327 ? 15.887 8.769 -48.685 1.00 40.50 327 ILE A O 1
#

Secondary structure (DSSP, 8-state):
---SSHHHHHHHTTS-HHHHHHHHHHHHHTT--S-HHHHHHHHHHHHHHHHHHHHHHHHHHH--HHHHHHHHHHHHHHHHHHHHHHHHHHHHHHHHHHHHHHHHHHHHHHHHHHTT--HHHHHHHT--GGGTHHHHHHHHHHHHHHTT--HHHHHHHHHHHS--HHHHHHHHHHHHHTTTTHHHHHHHHHHHHHHHHHHHHHHHHHHHHHHHHHHHHHIIIIIHHHHHHHHHHHHHHHHHHHHT----HHHHHH-SS--------HHHHHHHHHHHHHHHHHHHHHHHHHHHHS-GGGGHHHHHHHHHHHHHHHHHHHHHHHHGGG-

Solvent-accessible surface area (backbone atoms only — not comparable to full-atom values): 17104 Å² total; per-residue (Å²): 139,88,78,89,46,66,69,26,32,61,56,25,62,75,56,57,72,69,59,52,53,52,50,43,51,42,30,57,33,44,74,50,97,62,62,63,34,33,54,48,14,46,50,52,54,51,28,54,51,46,22,52,51,46,19,53,54,37,31,73,71,68,69,39,66,68,62,10,52,52,52,10,52,54,54,23,54,47,57,56,47,50,61,57,47,52,44,52,52,47,21,47,53,50,30,52,51,40,64,67,44,42,33,62,44,34,47,45,27,28,53,34,35,74,72,71,39,54,68,73,58,15,51,62,75,39,42,42,76,90,49,47,72,51,17,54,37,48,51,51,25,50,54,39,32,75,71,70,45,58,60,64,61,28,48,54,48,44,40,70,56,36,86,32,72,67,55,36,52,52,46,51,52,49,58,69,24,67,85,53,57,76,59,33,32,55,56,40,43,54,48,21,52,52,50,49,52,51,52,51,52,52,51,52,52,46,59,68,45,46,59,60,44,53,50,51,48,46,45,56,35,45,51,48,22,51,54,44,23,53,52,39,49,53,42,40,52,55,51,51,59,57,69,72,52,87,72,58,73,71,56,62,74,72,42,92,67,76,81,65,80,75,85,70,49,49,66,56,47,47,54,50,41,55,51,51,51,51,53,47,28,51,54,48,18,25,49,43,12,30,68,74,66,75,33,47,77,68,5,59,76,41,30,62,64,39,41,53,44,15,52,50,48,21,53,49,48,38,53,57,55,57,58,62,72,79,112

Mean predicted aligned error: 11.85 Å

Sequence (327 aa):
MKNRYSFYEKVGRTFPRGVKKSICSMMVYADIKVDEEAWLGFTTVFTSLLFLAVSLLSFVITRDFLVSFLSGVVLSGFFVLVPHLLISLKSDKRVDFVEKVLPDALLLIVSNIRSGITPEKALVLSARDEFGILSVEIRSAMKRTLAGENFVEALKLISKNVNSKVLRRVVSLLVEGVRSGGEIAKLLEESAYNIRSNQLMKREIRSSVLMYIIFLFAAIGFAAPILYGISSYLTTIMSDLLAGIDIPEEVLRTSFIKLSSSSISPEFVNFFAIFNLSVSCLFGSMIIGMIESGSAKKGLKFILPLLVCSLGLYFLLRSVLSTAIVI

pLDDT: mean 78.85, std 13.47, range [40.5, 96.31]

Nearest PDB structures (foldseek):
  7aal-assembly1_B  TM=2.420E-01  e=2.945E+00  Homo sapiens
  7aan-assembly1_B  TM=2.413E-01  e=3.072E+00  Homo sapiens
  2efl-assembly1_A-2  TM=3.198E-01  e=7.482E+00  Homo sapiens
  8snb-assembly1_8F  TM=1.886E-01  e=3.962E+00  Strongylocentrotus purpuratus